Protein AF-A0AAI9SWS7-F1 (afdb_monomer_lite)

Foldseek 3Di:
DDDPVRVVVVVVVVVCCVVPVDPLVVLLVVLVVVVVVLVVVLVVLQVVVVVVPDPSDDDPVSVVVVVVSVVSNVVSVVVVVVVVVVVVVVVVCCVVVVVVVVVVVVVVVVVVVVVVVVVVVVVCCCVVPVVVVVVVVVVVVVVVVVCVVPCCNVDVDLVVVVPPPDDPPPPVVPDPPDPQVVQKDFLVVVLVVVPVVDPDDDDPDCSLVCQVVCPVAWDANPPDNRIIGGDDDDDPDDDDDPPDDPVNVVVVVVVVVVVVVVVVVVVVVVVVVVVVVVVVVVVVVVVVVVVVVVVVVPD

Organism: NCBI:txid497107

Secondary structure (DSSP, 8-state):
---HHHHHHHHHHHHHHHHH--HHHHHHHHHHHHHHHHHHHHHHHHHHHHTTT------HHHHHHHHHHHHHHHHHHHHHHHHHHHHHHHHHHHHHHHHHHHHHHHHHHHHHHHHHHHHHHHHHHIIIIIHHHHHHHHHHHHHHHHHHHSHHHH---HHHHHHTTSS-TTTTTT--S--GGGGEEEHHHHHHHHHHHSTTT--TTSHHHHHHH-TTTEEE-TT-TTEEEE-PPPP------TT--HHHHHHHHHHHHHHHHHHHHHHHHHHHHHHHHHHHHHHHHHHHHHHHHHHHTT-

Radius of gyration: 57.4 Å; chains: 1; bounding box: 111×82×153 Å

Structure (mmCIF, N/CA/C/O backbone):
data_AF-A0AAI9SWS7-F1
#
_entry.id   AF-A0AAI9SWS7-F1
#
loop_
_atom_site.group_PDB
_atom_site.id
_atom_site.type_symbol
_atom_site.label_atom_id
_atom_site.label_alt_id
_atom_site.label_comp_id
_atom_site.label_asym_id
_atom_site.label_entity_id
_atom_site.label_seq_id
_atom_site.pdbx_PDB_ins_code
_atom_site.Cartn_x
_atom_site.Cartn_y
_atom_site.Cartn_z
_atom_site.occupancy
_atom_site.B_iso_or_equiv
_atom_site.auth_seq_id
_atom_site.auth_comp_id
_atom_site.auth_asym_id
_atom_site.auth_atom_id
_atom_site.pdbx_PDB_model_num
ATOM 1 N N . MET A 1 1 ? 25.233 34.024 -9.776 1.00 58.00 1 MET A N 1
ATOM 2 C CA . MET A 1 1 ? 24.004 33.276 -9.431 1.00 58.00 1 MET A CA 1
ATOM 3 C C . MET A 1 1 ? 23.172 33.138 -10.694 1.00 58.00 1 MET A C 1
ATOM 5 O O . MET A 1 1 ? 22.983 34.143 -11.369 1.00 58.00 1 MET A O 1
ATOM 9 N N . ALA A 1 2 ? 22.766 31.920 -11.064 1.00 66.19 2 ALA A N 1
ATOM 10 C CA . ALA A 1 2 ? 21.931 31.699 -12.244 1.00 66.19 2 ALA A CA 1
ATOM 11 C C . ALA A 1 2 ? 20.524 32.265 -12.001 1.00 66.19 2 ALA A C 1
ATOM 13 O O . ALA A 1 2 ? 19.983 32.153 -10.902 1.00 66.19 2 ALA A O 1
ATOM 14 N N . THR A 1 3 ? 19.939 32.906 -13.009 1.00 87.06 3 THR A N 1
ATOM 15 C CA . THR A 1 3 ? 18.562 33.408 -12.915 1.00 87.06 3 THR A CA 1
ATOM 16 C C . THR A 1 3 ? 17.562 32.242 -12.914 1.00 87.06 3 THR A C 1
ATOM 18 O O . THR A 1 3 ? 17.836 31.205 -13.520 1.00 87.06 3 THR A O 1
ATOM 21 N N . PRO A 1 4 ? 16.358 32.395 -12.332 1.00 86.50 4 PRO A N 1
ATOM 22 C CA . PRO A 1 4 ? 15.349 31.328 -12.301 1.00 86.50 4 PRO A CA 1
ATOM 23 C C . PRO A 1 4 ? 14.970 30.771 -13.685 1.00 86.50 4 PRO A C 1
ATOM 25 O O . PRO A 1 4 ? 14.635 29.597 -13.817 1.00 86.50 4 PRO A O 1
ATOM 28 N N . LYS A 1 5 ? 15.051 31.600 -14.738 1.00 86.00 5 LYS A N 1
ATOM 29 C CA . LYS A 1 5 ? 14.846 31.163 -16.129 1.00 86.00 5 LYS A CA 1
ATOM 30 C C . LYS A 1 5 ? 15.985 30.275 -16.628 1.00 86.00 5 LYS A C 1
ATOM 32 O O . LYS A 1 5 ? 15.718 29.263 -17.260 1.00 86.00 5 LYS A O 1
ATOM 37 N N . GLN A 1 6 ? 17.233 30.636 -16.329 1.00 88.00 6 GLN A N 1
ATOM 38 C CA . GLN A 1 6 ? 18.401 29.825 -16.682 1.00 88.00 6 GLN A CA 1
ATOM 39 C C . GLN A 1 6 ? 18.386 28.490 -15.940 1.00 88.00 6 GLN A C 1
ATOM 41 O O . GLN A 1 6 ? 18.692 27.472 -16.542 1.00 88.00 6 GLN A O 1
ATOM 46 N N . GLN A 1 7 ? 17.964 28.479 -14.675 1.00 88.38 7 GLN A N 1
ATOM 47 C CA . GLN A 1 7 ? 17.887 27.247 -13.897 1.00 88.38 7 GLN A CA 1
ATOM 48 C C . GLN A 1 7 ? 16.837 26.275 -14.446 1.00 88.38 7 GLN A C 1
ATOM 50 O O . GLN A 1 7 ? 17.159 25.116 -14.660 1.00 88.38 7 GLN A O 1
ATOM 55 N N . ARG A 1 8 ? 15.641 26.755 -14.821 1.00 88.88 8 ARG A N 1
ATOM 56 C CA . ARG A 1 8 ? 14.648 25.914 -15.521 1.00 88.88 8 ARG A CA 1
ATOM 57 C C . ARG A 1 8 ? 15.174 25.349 -16.836 1.00 88.88 8 ARG A C 1
ATOM 59 O O . ARG A 1 8 ? 14.957 24.186 -17.135 1.00 88.88 8 ARG A O 1
ATOM 66 N N . LEU A 1 9 ? 15.884 26.166 -17.609 1.00 89.62 9 LEU A N 1
ATOM 67 C CA . LEU A 1 9 ? 16.438 25.747 -18.895 1.00 89.62 9 LEU A CA 1
ATOM 68 C C . LEU A 1 9 ? 17.556 24.706 -18.717 1.00 89.62 9 LEU A C 1
ATOM 70 O O . LEU A 1 9 ? 17.691 23.793 -19.527 1.00 89.62 9 LEU A O 1
ATOM 74 N N . ILE A 1 10 ? 18.321 24.799 -17.628 1.00 86.75 10 ILE A N 1
ATOM 75 C CA . ILE A 1 10 ? 19.299 23.782 -17.229 1.00 86.75 10 ILE A CA 1
ATOM 76 C C . ILE A 1 10 ? 18.582 22.500 -16.795 1.00 86.75 10 ILE A C 1
ATOM 78 O O . ILE A 1 10 ? 18.916 21.428 -17.284 1.00 86.75 10 ILE A O 1
ATOM 82 N N . ASP A 1 11 ? 17.560 22.594 -15.949 1.00 87.19 11 ASP A N 1
ATOM 83 C CA . ASP A 1 11 ? 16.820 21.422 -15.474 1.00 87.19 11 ASP A CA 1
ATOM 84 C C . ASP A 1 11 ? 16.123 20.688 -16.632 1.00 87.19 11 ASP A C 1
ATOM 86 O O . ASP A 1 11 ? 16.173 19.459 -16.715 1.00 87.19 11 ASP A O 1
ATOM 90 N N . ASP A 1 12 ? 15.544 21.431 -17.578 1.00 85.81 12 ASP A N 1
ATOM 91 C CA . ASP A 1 12 ? 14.911 20.876 -18.775 1.00 85.81 12 ASP A CA 1
ATOM 92 C C . ASP A 1 12 ? 15.936 20.248 -19.728 1.00 85.81 12 ASP A C 1
ATOM 94 O O . ASP A 1 12 ? 15.690 19.170 -20.276 1.00 85.81 12 ASP A O 1
ATOM 98 N N . THR A 1 13 ? 17.103 20.872 -19.920 1.00 85.06 13 THR A N 1
ATOM 99 C CA . THR A 1 13 ? 18.162 20.296 -20.766 1.00 85.06 13 THR A CA 1
ATOM 100 C C . THR A 1 13 ? 18.777 19.055 -20.132 1.00 85.06 13 THR A C 1
ATOM 102 O O . THR A 1 13 ? 18.944 18.059 -20.831 1.00 85.06 13 THR A O 1
ATOM 105 N N . VAL A 1 14 ? 19.025 19.050 -18.820 1.00 81.81 14 VAL A N 1
ATOM 106 C CA . VAL A 1 14 ? 19.506 17.873 -18.078 1.00 81.81 14 VAL A CA 1
ATOM 107 C C . VAL A 1 14 ? 18.477 16.748 -18.131 1.00 81.81 14 VAL A C 1
ATOM 109 O O . VAL A 1 14 ? 18.824 15.617 -18.464 1.00 81.81 14 VAL A O 1
ATOM 112 N N . ARG A 1 15 ? 17.196 17.038 -17.879 1.00 83.00 15 ARG A N 1
ATOM 113 C CA . ARG A 1 15 ? 16.124 16.036 -17.937 1.00 83.00 15 ARG A CA 1
ATOM 114 C C . ARG A 1 15 ? 15.959 15.454 -19.340 1.00 83.00 15 ARG A C 1
ATOM 116 O O . ARG A 1 15 ? 15.788 14.244 -19.477 1.00 83.00 15 ARG A O 1
ATOM 123 N N . ASN A 1 16 ? 16.029 16.288 -20.375 1.00 79.69 16 ASN A N 1
ATOM 124 C CA . ASN A 1 16 ? 15.974 15.827 -21.760 1.00 79.69 16 ASN A CA 1
ATOM 125 C C . ASN A 1 16 ? 17.214 15.023 -22.142 1.00 79.69 16 ASN A C 1
ATOM 127 O O . ASN A 1 16 ? 17.078 14.006 -22.812 1.00 79.69 16 ASN A O 1
ATOM 131 N N . HIS A 1 17 ? 18.399 15.430 -21.687 1.00 77.75 17 HIS A N 1
ATOM 132 C CA . HIS A 1 17 ? 19.619 14.666 -21.898 1.00 77.75 17 HIS A CA 1
ATOM 133 C C . HIS A 1 17 ? 19.485 13.285 -21.258 1.00 77.75 17 HIS A C 1
ATOM 135 O O . HIS A 1 17 ? 19.552 12.291 -21.956 1.00 77.75 17 HIS A O 1
ATOM 141 N N . VAL A 1 18 ? 19.128 13.190 -19.978 1.00 74.12 18 VAL A N 1
ATOM 142 C CA . VAL A 1 18 ? 18.927 11.893 -19.309 1.00 74.12 18 VAL A CA 1
ATOM 143 C C . VAL A 1 18 ? 17.877 11.021 -20.016 1.00 74.12 18 VAL A C 1
ATOM 145 O O . VAL A 1 18 ? 18.027 9.805 -20.070 1.00 74.12 18 VAL A O 1
ATOM 148 N N . LYS A 1 19 ? 16.821 11.622 -20.580 1.00 74.62 19 LYS A N 1
ATOM 149 C CA . LYS A 1 19 ? 15.726 10.886 -21.228 1.00 74.62 19 LYS A CA 1
ATOM 150 C C . LYS A 1 19 ? 16.014 10.459 -22.674 1.00 74.62 19 LYS A C 1
ATOM 152 O O . LYS A 1 19 ? 15.477 9.444 -23.107 1.00 74.62 19 LYS A O 1
ATOM 157 N N . TYR A 1 20 ? 16.803 11.230 -23.419 1.00 74.00 20 TYR A N 1
ATOM 158 C CA . TYR A 1 20 ? 17.023 11.044 -24.861 1.00 74.00 20 TYR A CA 1
ATOM 159 C C . TYR A 1 20 ? 18.499 10.867 -25.239 1.00 74.00 20 TYR A C 1
ATOM 161 O O . TYR A 1 20 ? 18.843 10.925 -26.420 1.00 74.00 20 TYR A O 1
ATOM 169 N N . TYR A 1 21 ? 19.389 10.687 -24.264 1.00 77.94 21 TYR A N 1
ATOM 170 C CA . TYR A 1 21 ? 20.804 10.458 -24.522 1.00 77.94 21 TYR A CA 1
ATOM 171 C C . TYR A 1 21 ? 21.027 9.054 -25.076 1.00 77.94 21 TYR A C 1
ATOM 173 O O . TYR A 1 21 ? 21.145 8.077 -24.341 1.00 77.94 21 TYR A O 1
ATOM 181 N N . ASP A 1 22 ? 21.095 8.985 -26.401 1.00 83.25 22 ASP A N 1
ATOM 182 C CA . ASP A 1 22 ? 21.468 7.792 -27.144 1.00 83.25 22 ASP A CA 1
ATOM 183 C C . ASP A 1 22 ? 22.861 7.984 -27.756 1.00 83.25 22 ASP A C 1
ATOM 185 O O . ASP A 1 22 ? 23.054 8.672 -28.765 1.00 83.25 22 ASP A O 1
ATOM 189 N N . VAL A 1 23 ? 23.855 7.381 -27.104 1.00 85.56 23 VAL A N 1
ATOM 190 C CA . VAL A 1 23 ? 25.262 7.440 -27.521 1.00 85.56 23 VAL A CA 1
ATOM 191 C C . VAL A 1 23 ? 25.475 6.732 -28.853 1.00 85.56 23 VAL A C 1
ATOM 193 O O . VAL A 1 23 ? 26.252 7.209 -29.682 1.00 85.56 23 VAL A O 1
ATOM 196 N N . VAL A 1 24 ? 24.782 5.613 -29.074 1.00 85.06 24 VAL A N 1
ATOM 197 C CA . VAL A 1 24 ? 24.950 4.787 -30.272 1.00 85.06 24 VAL A CA 1
ATOM 198 C C . VAL A 1 24 ? 24.432 5.556 -31.481 1.00 85.06 24 VAL A C 1
ATOM 200 O O . VAL A 1 24 ? 25.165 5.728 -32.458 1.00 85.06 24 VAL A O 1
ATOM 203 N N . PHE A 1 25 ? 23.231 6.128 -31.378 1.00 84.31 25 PHE A N 1
ATOM 204 C CA . PHE A 1 25 ? 22.654 6.973 -32.423 1.00 84.31 25 PHE A CA 1
ATOM 205 C C . PHE A 1 25 ? 23.479 8.243 -32.682 1.00 84.31 25 PHE A C 1
ATOM 207 O O . PHE A 1 25 ? 23.717 8.606 -33.836 1.00 84.31 25 PHE A O 1
ATOM 214 N N . SER A 1 26 ? 23.975 8.895 -31.625 1.00 85.69 26 SER A N 1
ATOM 215 C CA . SER A 1 26 ? 24.857 10.065 -31.747 1.00 85.69 26 SER A CA 1
ATOM 216 C C . SER A 1 26 ? 26.161 9.730 -32.486 1.00 85.69 26 SER A C 1
ATOM 218 O O . SER A 1 26 ? 26.581 10.467 -33.381 1.00 85.69 26 SER A O 1
ATOM 220 N N . SER A 1 27 ? 26.774 8.579 -32.181 1.00 86.06 27 SER A N 1
ATOM 221 C CA . SER A 1 27 ? 27.989 8.111 -32.864 1.00 86.06 27 SER A CA 1
ATOM 222 C C . SER A 1 27 ? 27.756 7.835 -34.354 1.00 86.06 27 SER A C 1
ATOM 224 O O . SER A 1 27 ? 28.567 8.237 -35.188 1.00 86.06 27 SER A O 1
ATOM 226 N N . TYR A 1 28 ? 26.612 7.237 -34.698 1.00 87.62 28 T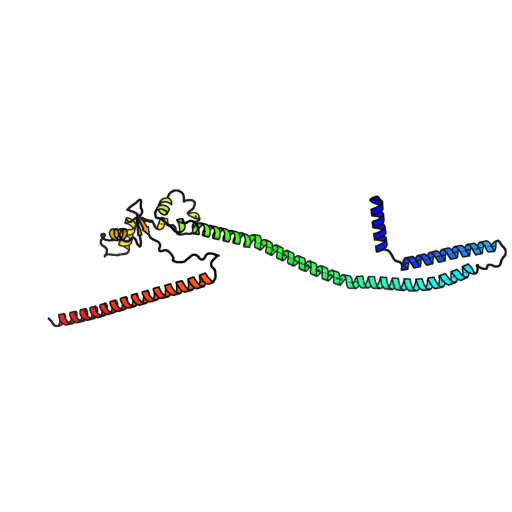YR A N 1
ATOM 227 C CA . TYR A 1 28 ? 26.223 6.968 -36.080 1.00 87.62 28 TYR A CA 1
ATOM 228 C C . TYR A 1 28 ? 26.012 8.268 -36.873 1.00 87.62 28 TYR A C 1
ATOM 230 O O . TYR A 1 28 ? 26.510 8.420 -37.991 1.00 87.62 28 TYR A O 1
ATOM 238 N N . LEU A 1 29 ? 25.330 9.252 -36.275 1.00 87.19 29 LEU A N 1
ATOM 239 C CA . LEU A 1 29 ? 25.149 10.575 -36.877 1.00 87.19 29 LEU A CA 1
ATOM 240 C C . LEU A 1 29 ? 26.480 11.293 -37.110 1.00 87.19 29 LEU A C 1
ATOM 242 O O . LEU A 1 29 ? 26.658 11.922 -38.155 1.00 87.19 29 LEU A O 1
ATOM 246 N N . LYS A 1 30 ? 27.420 11.172 -36.169 1.00 89.81 30 LYS A N 1
ATOM 247 C CA . LYS A 1 30 ? 28.760 11.743 -36.302 1.00 89.81 30 LYS A CA 1
ATOM 248 C C . LYS A 1 30 ? 29.507 11.150 -37.500 1.00 89.81 30 LYS A C 1
ATOM 250 O O . LYS A 1 30 ? 30.018 11.910 -38.317 1.00 89.81 30 LYS A O 1
ATOM 255 N N . ILE A 1 31 ? 29.486 9.827 -37.670 1.00 89.94 31 ILE A N 1
ATOM 256 C CA . ILE A 1 31 ? 30.097 9.160 -38.835 1.00 89.94 31 ILE A CA 1
ATOM 257 C C . ILE A 1 31 ? 29.441 9.636 -40.136 1.00 89.94 31 ILE A C 1
ATOM 259 O O . ILE A 1 31 ? 30.129 9.953 -41.105 1.00 89.94 31 ILE A O 1
ATOM 263 N N . ARG A 1 32 ? 28.110 9.777 -40.163 1.00 88.06 32 ARG A N 1
ATOM 264 C CA . ARG A 1 32 ? 27.393 10.305 -41.334 1.00 88.06 32 ARG A CA 1
ATOM 265 C C . ARG A 1 32 ? 27.816 11.736 -41.684 1.00 88.06 32 ARG A C 1
ATOM 267 O O . ARG A 1 32 ? 27.951 12.064 -42.864 1.00 88.06 32 ARG A O 1
ATOM 274 N N . GLN A 1 33 ? 28.030 12.582 -40.679 1.00 92.25 33 GLN A N 1
ATOM 275 C CA . GLN A 1 33 ? 28.540 13.938 -40.868 1.00 92.25 33 GLN A CA 1
ATOM 276 C C . GLN A 1 33 ? 29.980 13.926 -41.397 1.00 92.25 33 GLN A C 1
ATOM 278 O O . GLN A 1 33 ? 30.297 14.681 -42.313 1.00 92.25 33 GLN A O 1
ATOM 283 N N . GLU A 1 34 ? 30.838 13.055 -40.868 1.00 90.00 34 GLU A N 1
ATOM 284 C CA . GLU A 1 34 ? 32.226 12.905 -41.315 1.00 90.00 34 GLU A CA 1
ATOM 285 C C . GLU A 1 34 ? 32.321 12.405 -42.765 1.00 90.00 34 GLU A C 1
ATOM 287 O O . GLU A 1 34 ? 33.118 12.940 -43.536 1.00 90.00 34 GLU A O 1
ATOM 292 N N . ILE A 1 35 ? 31.457 11.468 -43.174 1.00 89.38 35 ILE A N 1
ATOM 293 C CA . ILE A 1 35 ? 31.333 11.014 -44.571 1.00 89.38 35 ILE A CA 1
ATOM 294 C C . ILE A 1 35 ? 30.909 12.167 -45.484 1.00 89.38 35 ILE A C 1
ATOM 296 O O . ILE A 1 35 ? 31.480 12.349 -46.559 1.00 89.38 35 ILE A O 1
ATOM 300 N N . LEU A 1 36 ? 29.922 12.967 -45.066 1.00 91.06 36 LEU A N 1
ATOM 301 C CA . LEU A 1 36 ? 29.468 14.118 -45.846 1.00 91.06 36 LEU A CA 1
ATOM 302 C C . LEU A 1 36 ? 30.587 15.149 -46.011 1.00 91.06 36 LEU A C 1
ATOM 304 O O . LEU A 1 36 ? 30.815 15.625 -47.122 1.00 91.06 36 LEU A O 1
ATOM 308 N N . LEU A 1 37 ? 31.314 15.454 -44.934 1.00 90.62 37 LEU A N 1
ATOM 309 C CA . LEU A 1 37 ? 32.463 16.356 -44.984 1.00 90.62 37 LEU A CA 1
ATOM 310 C C . LEU A 1 37 ? 33.544 15.820 -45.926 1.00 90.62 37 LEU A C 1
ATOM 312 O O . LEU A 1 37 ? 34.002 16.563 -46.792 1.00 90.62 37 LEU A O 1
ATOM 316 N N . LEU A 1 38 ? 33.896 14.535 -45.827 1.00 88.94 38 LEU A N 1
ATOM 317 C CA . LEU A 1 38 ? 34.887 13.922 -46.711 1.00 88.94 38 LEU A CA 1
ATOM 318 C C . LEU A 1 38 ? 34.461 13.997 -48.183 1.00 88.94 38 LEU A C 1
ATOM 320 O O . LEU A 1 38 ? 35.265 14.377 -49.028 1.00 88.94 38 LEU A O 1
ATOM 324 N N . ASN A 1 39 ? 33.192 13.716 -48.486 1.00 88.00 39 ASN A N 1
ATOM 325 C CA . ASN A 1 39 ? 32.656 13.827 -49.842 1.00 88.00 39 ASN A CA 1
ATOM 326 C C . ASN A 1 39 ? 32.755 15.268 -50.372 1.00 88.00 39 ASN A C 1
ATOM 328 O O . ASN A 1 39 ? 33.210 15.497 -51.489 1.00 88.00 39 ASN A O 1
ATOM 332 N N . THR A 1 40 ? 32.413 16.269 -49.552 1.00 89.69 40 THR A N 1
ATOM 333 C CA . THR A 1 40 ? 32.574 17.674 -49.962 1.00 89.69 40 THR A CA 1
ATOM 334 C C . THR A 1 40 ? 34.030 18.069 -50.194 1.00 89.69 40 THR A C 1
ATOM 336 O O . THR A 1 40 ? 34.287 18.912 -51.050 1.00 89.69 40 THR A O 1
ATOM 339 N N . THR A 1 41 ? 34.975 17.472 -49.466 1.00 86.62 41 THR A N 1
ATOM 340 C CA . THR A 1 41 ? 36.410 17.688 -49.672 1.00 86.62 41 THR A CA 1
ATOM 341 C C . THR A 1 41 ? 36.876 17.044 -50.974 1.00 86.62 41 THR A C 1
ATOM 343 O O . THR A 1 41 ? 37.465 17.740 -51.792 1.00 86.62 41 THR A O 1
ATOM 346 N N . ILE A 1 42 ? 36.510 15.784 -51.232 1.00 85.31 42 ILE A N 1
ATOM 347 C CA . ILE A 1 42 ? 36.813 15.087 -52.495 1.00 85.31 42 ILE A CA 1
ATOM 348 C C . ILE A 1 42 ? 36.273 15.883 -53.690 1.00 85.31 42 ILE A C 1
ATOM 350 O O . ILE A 1 42 ? 36.989 16.121 -54.655 1.00 85.31 42 ILE A O 1
ATOM 354 N N . LEU A 1 43 ? 35.032 16.372 -53.616 1.00 85.44 43 LEU A N 1
ATOM 355 C CA . LEU A 1 43 ? 34.441 17.187 -54.682 1.00 85.44 43 LEU A CA 1
ATOM 356 C C . LEU A 1 43 ? 35.163 18.524 -54.907 1.00 85.44 43 LEU A C 1
ATOM 358 O O . LEU A 1 43 ? 35.109 19.055 -56.012 1.00 85.44 43 LEU A O 1
ATOM 362 N N . LYS A 1 44 ? 35.797 19.098 -53.880 1.00 84.69 44 LYS A N 1
ATOM 363 C CA . LYS A 1 44 ? 36.617 20.310 -54.026 1.00 84.69 44 LYS A CA 1
ATOM 364 C C . LYS A 1 44 ? 37.974 19.991 -54.641 1.00 84.69 44 LYS A C 1
ATOM 366 O O . LYS A 1 44 ? 38.391 20.714 -55.535 1.00 84.69 44 LYS A O 1
ATOM 371 N N . GLU A 1 45 ? 38.615 18.913 -54.195 1.00 81.06 45 GLU A N 1
ATOM 372 C CA . GLU A 1 45 ? 39.897 18.438 -54.729 1.00 81.06 45 GLU A CA 1
ATOM 373 C C . GLU A 1 45 ? 39.781 18.106 -56.222 1.00 81.06 45 GLU A C 1
ATOM 375 O O . GLU A 1 45 ? 40.600 18.556 -57.017 1.00 81.06 45 GLU A O 1
ATOM 380 N N . LEU A 1 46 ? 38.712 17.410 -56.623 1.00 79.56 46 LEU A N 1
ATOM 381 C CA . LEU A 1 46 ? 38.453 17.078 -58.026 1.00 79.56 46 LEU A CA 1
ATOM 382 C C . LEU A 1 46 ? 38.240 18.328 -58.894 1.00 79.56 46 LEU A C 1
ATOM 384 O O . LEU A 1 46 ? 38.790 18.407 -59.985 1.00 79.56 46 LEU A O 1
ATOM 388 N N . LYS A 1 47 ? 37.506 19.331 -58.394 1.00 79.62 47 LYS A N 1
ATOM 389 C CA . LYS A 1 47 ? 37.284 20.599 -59.113 1.00 79.62 47 LYS A CA 1
ATOM 390 C C . LYS A 1 47 ? 38.549 21.447 -59.247 1.00 79.62 47 LYS A C 1
ATOM 392 O O . LYS A 1 47 ? 38.723 22.102 -60.261 1.00 79.62 47 LYS A O 1
ATOM 397 N N . GLN A 1 48 ? 39.412 21.449 -58.232 1.00 72.38 48 GLN A N 1
ATOM 398 C CA . GLN A 1 48 ? 40.691 22.167 -58.273 1.00 72.38 48 GLN A CA 1
ATOM 399 C C . GLN A 1 48 ? 41.684 21.500 -59.233 1.00 72.38 48 GLN A C 1
ATOM 401 O O . GLN A 1 48 ? 42.441 22.189 -59.903 1.00 72.38 48 GLN A O 1
ATOM 406 N N . GLN A 1 49 ? 41.653 20.169 -59.345 1.00 65.25 49 GLN A N 1
ATOM 407 C CA . GLN A 1 49 ? 42.504 19.428 -60.281 1.00 65.25 49 GLN A CA 1
ATOM 408 C C . GLN A 1 49 ? 42.045 19.541 -61.744 1.00 65.25 49 GLN A C 1
ATOM 410 O O . GLN A 1 49 ? 42.889 19.512 -62.635 1.00 65.25 49 GLN A O 1
ATOM 415 N N . GLU A 1 50 ? 40.743 19.717 -62.004 1.00 60.88 50 GLU A N 1
ATOM 416 C CA . GLU A 1 50 ? 40.210 20.003 -63.350 1.00 60.88 50 GLU A CA 1
ATOM 417 C C . GLU A 1 50 ? 40.701 21.350 -63.921 1.00 60.88 50 GLU A C 1
ATOM 419 O O . GLU A 1 50 ? 40.738 21.513 -65.138 1.00 60.88 50 GLU A O 1
ATOM 424 N N . GLU A 1 51 ? 41.109 22.302 -63.072 1.00 60.25 51 GLU A N 1
ATOM 425 C CA . GLU A 1 51 ? 41.655 23.604 -63.490 1.00 60.25 51 GLU A CA 1
ATOM 426 C C . GLU A 1 51 ? 43.170 23.567 -63.794 1.00 60.25 51 GLU A C 1
ATOM 428 O O . GLU A 1 51 ? 43.671 24.471 -64.463 1.00 60.25 51 GLU A O 1
ATOM 433 N N . GLU A 1 52 ? 43.902 22.533 -63.351 1.00 61.84 52 GLU A N 1
ATOM 434 C CA . GLU A 1 52 ? 45.374 22.448 -63.453 1.00 61.84 52 GLU A CA 1
ATOM 435 C C . GLU A 1 52 ? 45.902 21.377 -64.442 1.00 61.84 52 GLU A C 1
ATOM 437 O O . GLU A 1 52 ? 47.103 21.116 -64.465 1.00 61.84 52 GLU A O 1
ATOM 442 N N . ASP A 1 53 ? 45.055 20.769 -65.287 1.00 54.31 53 ASP A N 1
ATOM 443 C CA . ASP A 1 53 ? 45.444 19.785 -66.331 1.00 54.31 53 ASP A CA 1
ATOM 444 C C . ASP A 1 53 ? 46.244 18.556 -65.809 1.00 54.31 53 ASP A C 1
ATOM 446 O O . ASP A 1 53 ? 46.984 17.894 -66.545 1.00 54.31 53 ASP A O 1
ATOM 450 N N . PHE A 1 54 ? 46.079 18.195 -64.532 1.00 56.00 54 PHE A N 1
ATOM 451 C CA . PHE A 1 54 ? 46.662 16.983 -63.940 1.00 56.00 54 PHE A CA 1
ATOM 452 C C . PHE A 1 54 ? 45.665 15.808 -63.943 1.00 56.00 54 PHE A C 1
ATOM 454 O O . PHE A 1 54 ? 44.451 16.015 -63.891 1.00 56.00 54 PHE A O 1
ATOM 461 N N . PRO A 1 55 ? 46.137 14.542 -63.986 1.00 58.06 55 PRO A N 1
ATOM 462 C CA . PRO A 1 55 ? 45.250 13.387 -63.891 1.00 58.06 55 PRO A CA 1
ATOM 463 C C . PRO A 1 55 ? 44.478 13.418 -62.566 1.00 58.06 55 PRO A C 1
ATOM 465 O O . PRO A 1 55 ? 45.067 13.604 -61.504 1.00 58.06 55 PRO A O 1
ATOM 468 N N . SER A 1 56 ? 43.163 13.209 -62.655 1.00 58.88 56 SER A N 1
ATOM 469 C CA . SER A 1 56 ? 42.214 13.201 -61.536 1.00 58.88 56 SER A CA 1
ATOM 470 C C . SER A 1 56 ? 42.574 12.112 -60.517 1.00 58.88 56 SER A C 1
ATOM 472 O O . SER A 1 56 ? 42.196 10.946 -60.657 1.00 58.88 56 SER A O 1
ATOM 474 N N . VAL A 1 57 ? 43.369 12.474 -59.510 1.00 65.88 57 VAL A N 1
ATOM 475 C CA . VAL A 1 57 ? 43.855 11.565 -58.470 1.00 65.88 57 VAL A CA 1
ATOM 476 C C . VAL A 1 57 ? 43.616 12.227 -57.122 1.00 65.88 57 VAL A C 1
ATOM 478 O O . VAL A 1 57 ? 44.269 13.202 -56.756 1.00 65.88 57 VAL A O 1
ATOM 481 N N . VAL A 1 58 ? 42.669 11.666 -56.370 1.00 69.94 58 VAL A N 1
ATOM 482 C CA . VAL A 1 58 ? 42.380 12.054 -54.984 1.00 69.94 58 VAL A CA 1
ATOM 483 C C . VAL A 1 58 ? 43.646 11.899 -54.136 1.00 69.94 58 VAL A C 1
ATOM 485 O O . VAL A 1 58 ? 44.363 10.903 -54.265 1.00 69.94 58 VAL A O 1
ATOM 488 N N . PHE A 1 59 ? 43.918 12.863 -53.253 1.00 76.38 59 PHE A N 1
ATOM 489 C CA . PHE A 1 59 ? 45.101 12.824 -52.392 1.00 76.38 59 PHE A CA 1
ATOM 490 C C . PHE A 1 59 ? 45.144 11.540 -51.545 1.00 76.38 59 PHE A C 1
ATOM 492 O O . PHE A 1 59 ? 44.124 11.045 -51.057 1.00 76.38 59 PHE A O 1
ATOM 499 N N . GLN A 1 60 ? 46.350 11.003 -51.327 1.00 77.19 60 GLN A N 1
ATOM 500 C CA . GLN A 1 60 ? 46.558 9.746 -50.595 1.00 77.19 60 GLN A CA 1
ATOM 501 C C . GLN A 1 60 ? 46.012 9.799 -49.154 1.00 77.19 60 GLN A C 1
ATOM 503 O O . GLN A 1 60 ? 45.505 8.798 -48.646 1.00 77.19 60 GLN A O 1
ATOM 508 N N . GLU A 1 61 ? 46.050 10.969 -48.512 1.00 80.69 61 GLU A N 1
ATOM 509 C CA . GLU A 1 61 ? 45.471 11.200 -47.180 1.00 80.69 61 GLU A CA 1
ATOM 510 C C . GLU A 1 61 ? 43.940 11.068 -47.182 1.00 80.69 61 GLU A C 1
ATOM 512 O O . GLU A 1 61 ? 43.359 10.435 -46.296 1.00 80.69 61 GLU A O 1
ATOM 517 N N . THR A 1 62 ? 43.280 11.600 -48.213 1.00 81.75 62 THR A N 1
ATOM 518 C CA . THR A 1 62 ? 41.827 11.522 -48.411 1.00 81.75 62 THR A CA 1
ATOM 519 C C . THR A 1 62 ? 41.392 10.081 -48.700 1.00 81.75 62 THR A C 1
ATOM 521 O O . THR A 1 62 ? 40.390 9.613 -48.152 1.00 81.75 62 THR A O 1
ATOM 524 N N . ALA A 1 63 ? 42.189 9.329 -49.467 1.00 80.88 63 ALA A N 1
ATOM 525 C CA . ALA A 1 63 ? 41.975 7.901 -49.715 1.00 80.88 63 ALA A CA 1
ATOM 526 C C . ALA A 1 63 ? 42.157 7.036 -48.449 1.00 80.88 63 ALA A C 1
ATOM 528 O O . ALA A 1 63 ? 41.350 6.142 -48.186 1.00 80.88 63 ALA A O 1
ATOM 529 N N . PHE A 1 64 ? 43.171 7.321 -47.625 1.00 86.00 64 PHE A N 1
ATOM 530 C CA . PHE A 1 64 ? 43.366 6.640 -46.340 1.00 86.00 64 PHE A CA 1
ATOM 531 C C . PHE A 1 64 ? 42.201 6.910 -45.378 1.00 86.00 64 PHE A C 1
ATOM 533 O O . PHE A 1 64 ? 41.651 5.984 -44.779 1.00 86.00 64 PHE A O 1
ATOM 540 N N . LYS A 1 65 ? 41.762 8.170 -45.289 1.00 87.00 65 LYS A N 1
ATOM 541 C CA . LYS A 1 65 ? 40.618 8.574 -44.464 1.00 87.00 65 LYS A CA 1
ATOM 542 C C . LYS A 1 65 ? 39.307 7.935 -44.925 1.00 87.00 65 LYS A C 1
ATOM 544 O O . LYS A 1 65 ? 38.478 7.579 -44.091 1.00 87.00 65 LYS A O 1
ATOM 549 N N . LEU A 1 66 ? 39.134 7.738 -46.233 1.00 87.25 66 LEU A N 1
ATOM 550 C CA . LEU A 1 66 ? 38.005 6.995 -46.792 1.00 87.25 66 LEU A CA 1
ATOM 551 C C . LEU A 1 66 ? 38.013 5.531 -46.336 1.00 87.25 66 LEU A C 1
ATOM 553 O O . LEU A 1 66 ? 36.973 5.009 -45.937 1.00 87.25 66 LEU A O 1
ATOM 557 N N . HIS A 1 67 ? 39.178 4.880 -46.343 1.00 86.69 67 HIS A N 1
ATOM 558 C CA . HIS A 1 67 ? 39.303 3.499 -45.879 1.00 86.69 67 HIS A CA 1
ATOM 559 C C . HIS A 1 67 ? 39.033 3.365 -44.373 1.00 86.69 67 HIS A C 1
ATOM 561 O O . HIS A 1 67 ? 38.329 2.450 -43.949 1.00 86.69 67 HIS A O 1
ATOM 567 N N . GLN A 1 68 ? 39.522 4.314 -43.572 1.00 90.06 68 GLN A N 1
ATOM 568 C CA . GLN A 1 68 ? 39.232 4.375 -42.140 1.00 90.06 68 GLN A CA 1
ATOM 569 C C . GLN A 1 68 ? 37.728 4.544 -41.869 1.00 90.06 68 GLN A C 1
ATOM 571 O O . GLN A 1 68 ? 37.151 3.767 -41.110 1.00 90.06 68 GLN A O 1
ATOM 576 N N . LEU A 1 69 ? 37.072 5.500 -42.539 1.00 90.19 69 LEU A N 1
ATOM 577 C CA . LEU A 1 69 ? 35.631 5.722 -42.387 1.00 90.19 69 LEU A CA 1
ATOM 578 C C . LEU A 1 69 ? 34.795 4.523 -42.840 1.00 90.19 69 LEU A C 1
ATOM 580 O O . LEU A 1 69 ? 33.720 4.299 -42.292 1.00 90.19 69 LEU A O 1
ATOM 584 N N . LEU A 1 70 ? 35.269 3.739 -43.809 1.00 90.19 70 LEU A N 1
ATOM 585 C CA . LEU A 1 70 ? 34.587 2.524 -44.249 1.00 90.19 70 LEU A CA 1
ATOM 586 C C . LEU A 1 70 ? 34.577 1.449 -43.153 1.00 90.19 70 LEU A C 1
ATOM 588 O O . LEU A 1 70 ? 33.537 0.837 -42.909 1.00 90.19 70 LEU A O 1
ATOM 592 N N . LEU A 1 71 ? 35.701 1.255 -42.459 1.00 90.69 71 LEU A N 1
ATOM 593 C CA . LEU A 1 71 ? 35.785 0.338 -41.317 1.00 90.69 71 LEU A CA 1
ATOM 594 C C . LEU A 1 71 ? 34.923 0.822 -40.143 1.00 90.69 71 LEU A C 1
ATOM 596 O O . LEU A 1 71 ? 34.175 0.039 -39.550 1.00 90.69 71 LEU A O 1
ATOM 600 N N . ASP A 1 72 ? 34.985 2.119 -39.835 1.00 88.75 72 ASP A N 1
ATOM 601 C CA . ASP A 1 72 ? 34.192 2.719 -38.760 1.00 88.75 72 ASP A CA 1
ATOM 602 C C . ASP A 1 72 ? 32.684 2.664 -39.061 1.00 88.75 72 ASP A C 1
ATOM 604 O O . ASP A 1 72 ? 31.882 2.406 -38.158 1.00 88.75 72 ASP A O 1
ATOM 608 N N . LEU A 1 73 ? 32.288 2.815 -40.331 1.00 89.19 73 LEU A N 1
ATOM 609 C CA . LEU A 1 73 ? 30.905 2.665 -40.780 1.00 89.19 73 LEU A CA 1
ATOM 610 C C . LEU A 1 73 ? 30.402 1.233 -40.588 1.00 89.19 73 LEU A C 1
ATOM 612 O O . LEU A 1 73 ? 29.339 1.052 -40.002 1.00 89.19 73 LEU A O 1
ATOM 616 N N . GLN A 1 74 ? 31.164 0.223 -41.018 1.00 90.44 74 GLN A N 1
ATOM 617 C CA . GLN A 1 74 ? 30.786 -1.187 -40.842 1.00 90.44 74 GLN A CA 1
ATOM 618 C C . GLN A 1 74 ? 30.617 -1.549 -39.362 1.00 90.44 74 GLN A C 1
ATOM 620 O O . GLN A 1 74 ? 29.663 -2.228 -38.974 1.00 90.44 74 GLN A O 1
ATOM 625 N N . LYS A 1 75 ? 31.518 -1.051 -38.508 1.00 90.62 75 LYS A N 1
ATOM 626 C CA . LYS A 1 75 ? 31.421 -1.221 -37.055 1.00 90.62 75 LYS A CA 1
ATOM 627 C C . LYS A 1 75 ? 30.172 -0.542 -36.489 1.00 90.62 75 LYS A C 1
ATOM 629 O O . LYS A 1 75 ? 29.463 -1.136 -35.678 1.00 90.62 75 LYS A O 1
ATOM 634 N N . SER A 1 76 ? 29.910 0.699 -36.894 1.00 88.81 76 SER A N 1
ATOM 635 C CA . SER A 1 76 ? 28.752 1.466 -36.430 1.00 88.81 76 SER A CA 1
ATOM 636 C C . SER A 1 76 ? 27.432 0.864 -36.904 1.00 88.81 76 SER A C 1
ATOM 638 O O . SER A 1 76 ? 26.485 0.820 -36.128 1.00 88.81 76 SER A O 1
ATOM 640 N N . GLU A 1 77 ? 27.375 0.333 -38.125 1.00 88.25 77 GLU A N 1
ATOM 641 C CA . GLU A 1 77 ? 26.202 -0.350 -38.671 1.00 88.25 77 GLU A CA 1
ATOM 642 C C . GLU A 1 77 ? 25.838 -1.588 -37.844 1.00 88.25 77 GLU A C 1
ATOM 644 O O . GLU A 1 77 ? 24.680 -1.754 -37.458 1.00 88.25 77 GLU A O 1
ATOM 649 N N . LEU A 1 78 ? 26.827 -2.419 -37.503 1.00 90.06 78 LEU A N 1
ATOM 650 C CA . LEU A 1 78 ? 26.612 -3.606 -36.676 1.00 90.06 78 LEU A CA 1
ATOM 651 C C . LEU A 1 78 ? 26.121 -3.226 -35.273 1.00 90.06 78 LEU A C 1
ATOM 653 O O . LEU A 1 78 ? 25.138 -3.788 -34.789 1.00 90.06 78 LEU A O 1
ATOM 657 N N . LEU A 1 79 ? 26.766 -2.240 -34.641 1.00 89.94 79 LEU A N 1
ATOM 658 C CA . LEU A 1 79 ? 26.369 -1.742 -33.322 1.00 89.94 79 LEU A CA 1
ATOM 659 C C . LEU A 1 79 ? 24.967 -1.126 -33.336 1.00 89.94 79 LEU A C 1
ATOM 661 O O . LEU A 1 79 ? 24.175 -1.378 -32.433 1.00 89.94 79 LEU A O 1
ATOM 665 N N . TYR A 1 80 ? 24.643 -0.343 -34.363 1.00 89.00 80 TYR A N 1
ATOM 666 C CA . TYR A 1 80 ? 23.341 0.299 -34.485 1.00 89.00 80 TYR A CA 1
ATOM 667 C C . TYR A 1 80 ? 22.230 -0.720 -34.746 1.00 89.00 80 TYR A C 1
ATOM 669 O O . TYR A 1 80 ? 21.151 -0.615 -34.166 1.00 89.00 80 TYR A O 1
ATOM 677 N N . LYS A 1 81 ? 22.500 -1.752 -35.551 1.00 91.81 81 LYS A N 1
ATOM 678 C CA . LYS A 1 81 ? 21.567 -2.862 -35.762 1.00 91.81 81 LYS A CA 1
ATOM 679 C C . LYS A 1 81 ? 21.297 -3.627 -34.464 1.00 91.81 81 LYS A C 1
ATOM 681 O O . LYS A 1 81 ? 20.134 -3.844 -34.135 1.00 91.81 81 LYS A O 1
ATOM 686 N N . ALA A 1 82 ? 22.343 -3.963 -33.707 1.00 90.75 82 ALA A N 1
ATOM 687 C CA . ALA A 1 82 ? 22.203 -4.610 -32.403 1.00 90.75 82 ALA A CA 1
ATOM 688 C C . ALA A 1 82 ? 21.404 -3.741 -31.414 1.00 90.75 82 ALA A C 1
ATOM 690 O O . ALA A 1 82 ? 20.523 -4.243 -30.723 1.00 90.75 82 ALA A O 1
ATOM 691 N N . HIS A 1 83 ? 21.649 -2.427 -31.403 1.00 90.31 83 HIS A N 1
ATOM 692 C CA . HIS A 1 83 ? 20.903 -1.469 -30.581 1.00 90.31 83 HIS A CA 1
ATOM 693 C C . HIS A 1 83 ? 19.419 -1.391 -30.963 1.00 90.31 83 HIS A C 1
ATOM 695 O O . HIS A 1 83 ? 18.552 -1.383 -30.094 1.00 90.31 83 HIS A O 1
ATOM 701 N N . ILE A 1 84 ? 19.088 -1.389 -32.260 1.00 89.38 84 ILE A N 1
ATOM 702 C CA . ILE A 1 84 ? 17.690 -1.451 -32.716 1.00 89.38 84 ILE A CA 1
ATOM 703 C C . ILE A 1 84 ? 17.032 -2.759 -32.268 1.00 89.38 84 ILE A C 1
ATOM 705 O O . ILE A 1 84 ? 15.902 -2.732 -31.784 1.00 89.38 84 ILE A O 1
ATOM 709 N N . GLU A 1 85 ? 17.712 -3.895 -32.419 1.00 92.25 85 GLU A N 1
ATOM 710 C CA . GLU A 1 85 ? 17.201 -5.197 -31.974 1.00 92.25 85 GLU A CA 1
ATOM 711 C C . GLU A 1 85 ? 16.967 -5.217 -30.456 1.00 92.25 85 GLU A C 1
ATOM 713 O O . GLU A 1 85 ? 15.919 -5.677 -30.001 1.00 92.25 85 GLU A O 1
ATOM 718 N N . GLU A 1 86 ? 17.876 -4.639 -29.668 1.00 88.31 86 GLU A N 1
ATOM 719 C CA . GLU A 1 86 ? 17.705 -4.460 -28.226 1.00 88.31 86 GLU A CA 1
ATOM 720 C C . GLU A 1 86 ? 16.491 -3.580 -27.902 1.00 88.31 86 GLU A C 1
ATOM 722 O O . GLU A 1 86 ? 15.648 -3.977 -27.099 1.00 88.31 86 GLU A O 1
ATOM 727 N N . LEU A 1 87 ? 16.331 -2.430 -28.565 1.00 86.25 87 LEU A N 1
ATOM 728 C CA . LEU A 1 87 ? 15.165 -1.560 -28.383 1.00 86.25 87 LEU A CA 1
ATOM 729 C C . LEU A 1 87 ? 13.857 -2.278 -28.736 1.00 86.25 87 LEU A C 1
ATOM 731 O O . LEU A 1 87 ? 12.865 -2.148 -28.015 1.00 86.25 87 LEU A O 1
ATOM 735 N N . VAL A 1 88 ? 13.841 -3.064 -29.814 1.00 88.88 88 VAL A N 1
ATOM 736 C CA . VAL A 1 88 ? 12.682 -3.877 -30.206 1.00 88.88 88 VAL A CA 1
ATOM 737 C C . VAL A 1 88 ? 12.376 -4.929 -29.140 1.00 88.88 88 VAL A C 1
ATOM 739 O O . VAL A 1 88 ? 11.216 -5.064 -28.743 1.00 88.88 88 VAL A O 1
ATOM 742 N N . ASN A 1 89 ? 13.394 -5.615 -28.623 1.00 85.69 89 ASN A N 1
ATOM 743 C CA . ASN A 1 89 ? 13.242 -6.597 -27.552 1.00 85.69 89 ASN A CA 1
ATOM 744 C C . ASN A 1 89 ? 12.731 -5.946 -26.263 1.00 85.69 89 ASN A C 1
ATOM 746 O O . ASN A 1 89 ? 11.785 -6.444 -25.659 1.00 85.69 89 ASN A O 1
ATOM 750 N N . VAL A 1 90 ? 13.271 -4.792 -25.869 1.00 83.56 90 VAL A N 1
ATOM 751 C CA . VAL A 1 90 ? 12.805 -4.027 -24.703 1.00 83.56 90 VAL A CA 1
ATOM 752 C C . VAL A 1 90 ? 11.351 -3.588 -24.881 1.00 83.56 90 VAL A C 1
ATOM 754 O O . VAL A 1 90 ? 10.567 -3.666 -23.935 1.00 83.56 90 VAL A O 1
ATOM 757 N N . LEU A 1 91 ? 10.946 -3.168 -26.083 1.00 82.19 91 LEU A N 1
ATOM 758 C CA . LEU A 1 91 ? 9.554 -2.820 -26.380 1.00 82.19 91 LEU A CA 1
ATOM 759 C C . LEU A 1 91 ? 8.624 -4.038 -26.318 1.00 82.19 91 LEU A C 1
ATOM 761 O O . LEU A 1 91 ? 7.505 -3.922 -25.814 1.00 82.19 91 LEU A O 1
ATOM 765 N N . GLN A 1 92 ? 9.064 -5.201 -26.799 1.00 81.88 92 GLN A N 1
ATOM 766 C CA . GLN A 1 92 ? 8.311 -6.453 -26.683 1.00 81.88 92 GLN A CA 1
ATOM 767 C C . GLN A 1 92 ? 8.189 -6.899 -25.224 1.00 81.88 92 GLN A C 1
ATOM 769 O O . GLN A 1 92 ? 7.081 -7.174 -24.768 1.00 81.88 92 GLN A O 1
ATOM 774 N N . ILE A 1 93 ? 9.287 -6.872 -24.467 1.00 74.75 93 ILE A N 1
ATOM 775 C CA . ILE A 1 93 ? 9.302 -7.141 -23.026 1.00 74.75 93 ILE A CA 1
ATOM 776 C C . ILE A 1 93 ? 8.359 -6.175 -22.314 1.00 74.75 93 ILE A C 1
ATOM 778 O O . ILE A 1 93 ? 7.530 -6.610 -21.528 1.00 74.75 93 ILE A O 1
ATOM 782 N N . GLN A 1 94 ? 8.388 -4.876 -22.620 1.00 70.38 94 GLN A N 1
ATOM 783 C CA . GLN A 1 94 ? 7.440 -3.934 -22.028 1.00 70.38 94 GLN A CA 1
ATOM 784 C C . GLN A 1 94 ? 5.986 -4.260 -22.376 1.00 70.38 94 GLN A C 1
ATOM 786 O O . GLN A 1 94 ? 5.131 -4.108 -21.511 1.00 70.38 94 GLN A O 1
ATOM 791 N N . LYS A 1 95 ? 5.681 -4.705 -23.598 1.00 71.56 95 LYS A N 1
ATOM 792 C CA . LYS A 1 95 ? 4.315 -5.102 -23.975 1.00 71.56 95 LYS A CA 1
ATOM 793 C C . LYS A 1 95 ? 3.847 -6.370 -23.259 1.00 71.56 95 LYS A C 1
ATOM 795 O O . LYS A 1 95 ? 2.664 -6.465 -22.954 1.00 71.56 95 LYS A O 1
ATOM 800 N N . VAL A 1 96 ? 4.749 -7.314 -22.994 1.00 68.12 96 VAL A N 1
ATOM 801 C CA . VAL A 1 96 ? 4.420 -8.623 -22.404 1.00 68.12 96 VAL A CA 1
ATOM 802 C C . VAL A 1 96 ? 4.499 -8.617 -20.870 1.00 68.12 96 VAL A C 1
ATOM 804 O O . VAL A 1 96 ? 3.645 -9.218 -20.234 1.00 68.12 96 VAL A O 1
ATOM 807 N N . LEU A 1 97 ? 5.450 -7.901 -20.254 1.00 62.00 97 LEU A N 1
ATOM 808 C CA . LEU A 1 97 ? 5.629 -7.843 -18.792 1.00 62.00 97 LEU A CA 1
ATOM 809 C C . LEU A 1 97 ? 4.852 -6.715 -18.089 1.00 62.00 97 LEU A C 1
ATOM 811 O O . LEU A 1 97 ? 4.430 -6.899 -16.948 1.00 62.00 97 LEU A O 1
ATOM 815 N N . LYS A 1 98 ? 4.643 -5.541 -18.716 1.00 60.69 98 LYS A N 1
ATOM 816 C CA . LYS A 1 98 ? 3.835 -4.475 -18.085 1.00 60.69 98 LYS A CA 1
ATOM 817 C C . LYS A 1 98 ? 2.391 -4.872 -17.767 1.00 60.69 98 LYS A C 1
ATOM 819 O O . LYS A 1 98 ? 1.917 -4.358 -16.754 1.00 60.69 98 LYS A O 1
ATOM 824 N N . PRO A 1 99 ? 1.674 -5.718 -18.541 1.00 60.53 99 PRO A N 1
ATOM 825 C CA . PRO A 1 99 ? 0.334 -6.111 -18.132 1.00 60.53 99 PRO A CA 1
ATOM 826 C C . PRO A 1 99 ? 0.352 -6.833 -16.785 1.00 60.53 99 PRO A C 1
ATOM 828 O O . PRO A 1 99 ? -0.505 -6.524 -15.977 1.00 60.53 99 PRO A O 1
ATOM 831 N N . ASP A 1 100 ? 1.350 -7.668 -16.483 1.00 62.78 100 ASP A N 1
ATOM 832 C CA . ASP A 1 100 ? 1.349 -8.502 -15.270 1.00 62.78 100 ASP A CA 1
ATOM 833 C C . ASP A 1 100 ? 1.695 -7.723 -13.983 1.00 62.78 100 ASP A C 1
ATOM 835 O O . ASP A 1 100 ? 1.117 -7.917 -12.910 1.00 62.78 100 ASP A O 1
ATOM 839 N N . ILE A 1 101 ? 2.608 -6.752 -14.084 1.00 64.25 101 ILE A N 1
ATOM 840 C CA . ILE A 1 101 ? 2.915 -5.856 -12.957 1.00 64.25 101 ILE A CA 1
ATOM 841 C C . ILE A 1 101 ? 1.761 -4.871 -12.736 1.00 64.25 101 ILE A C 1
ATOM 843 O O . ILE A 1 101 ? 1.387 -4.609 -11.600 1.00 64.25 101 ILE A O 1
ATOM 847 N N . LEU A 1 102 ? 1.153 -4.333 -13.798 1.00 67.94 102 LEU A N 1
ATOM 848 C CA . LEU A 1 102 ? 0.022 -3.415 -13.641 1.00 67.94 102 LEU A CA 1
ATOM 849 C C . LEU A 1 102 ? -1.239 -4.132 -13.150 1.00 67.94 102 LEU A C 1
ATOM 851 O O . LEU A 1 102 ? -1.957 -3.570 -12.331 1.00 67.94 102 LEU A O 1
ATOM 855 N N . THR A 1 103 ? -1.509 -5.364 -13.587 1.00 74.50 103 THR A N 1
ATOM 856 C CA . THR A 1 103 ? -2.636 -6.157 -13.072 1.00 74.50 103 THR A CA 1
ATOM 857 C C . THR A 1 103 ? -2.420 -6.549 -11.615 1.00 74.50 103 THR A C 1
ATOM 859 O O . THR A 1 103 ? -3.361 -6.447 -10.831 1.00 74.50 103 THR A O 1
ATOM 862 N N . SER A 1 104 ? -1.201 -6.933 -11.221 1.00 77.25 104 SER A N 1
ATOM 863 C CA . SER A 1 104 ? -0.886 -7.236 -9.817 1.00 77.25 104 SER A CA 1
ATOM 864 C C . SER A 1 104 ? -0.918 -5.997 -8.919 1.00 77.25 104 SER A C 1
ATOM 866 O O . SER A 1 104 ? -1.469 -6.054 -7.825 1.00 77.25 104 SER A O 1
ATOM 868 N N . VAL A 1 105 ? -0.413 -4.850 -9.379 1.00 80.38 105 VAL A N 1
ATOM 869 C CA . VAL A 1 105 ? -0.526 -3.582 -8.641 1.00 80.38 105 VAL A CA 1
ATOM 870 C C . VAL A 1 105 ? -1.987 -3.150 -8.525 1.00 80.38 105 VAL A C 1
ATOM 872 O O . VAL A 1 105 ? -2.410 -2.722 -7.455 1.00 80.38 105 VAL A O 1
ATOM 875 N N . ASN A 1 106 ? -2.784 -3.305 -9.584 1.00 83.56 106 ASN A N 1
ATOM 876 C CA . ASN A 1 106 ? -4.209 -2.984 -9.543 1.00 83.56 106 ASN A CA 1
ATOM 877 C C . ASN A 1 106 ? -4.975 -3.903 -8.585 1.00 83.56 106 ASN A C 1
ATOM 879 O O . ASN A 1 106 ? -5.799 -3.412 -7.821 1.00 83.56 106 ASN A O 1
ATOM 883 N N . SER A 1 107 ? -4.686 -5.208 -8.568 1.00 84.88 107 SER A N 1
ATOM 884 C CA . SER A 1 107 ? -5.338 -6.137 -7.639 1.00 84.88 107 SER A CA 1
ATOM 885 C C . SER A 1 107 ? -4.926 -5.888 -6.184 1.00 84.88 107 SER A C 1
ATOM 887 O O . SER A 1 107 ? -5.769 -5.941 -5.288 1.00 84.88 107 SER A O 1
ATOM 889 N N . GLN A 1 108 ? -3.660 -5.534 -5.937 1.00 88.38 108 GLN A N 1
ATOM 890 C CA . GLN A 1 108 ? -3.197 -5.086 -4.620 1.00 88.38 108 GLN A CA 1
ATOM 891 C C . GLN A 1 108 ? -3.891 -3.792 -4.187 1.00 88.38 108 GLN A C 1
ATOM 893 O O . GLN A 1 108 ? -4.344 -3.689 -3.049 1.00 88.38 108 GLN A O 1
ATOM 898 N N . LEU A 1 109 ? -4.024 -2.824 -5.093 1.00 91.06 109 LEU A N 1
ATOM 899 C CA . LEU A 1 109 ? -4.709 -1.563 -4.826 1.00 91.06 109 LEU A CA 1
ATOM 900 C C . LEU A 1 109 ? -6.192 -1.798 -4.513 1.00 91.06 109 LEU A C 1
ATOM 902 O O . LEU A 1 109 ? -6.709 -1.250 -3.544 1.00 91.06 109 LEU A O 1
ATOM 906 N N . GLU A 1 110 ? -6.859 -2.673 -5.261 1.00 93.69 110 GLU A N 1
ATOM 907 C CA . GLU A 1 110 ? -8.254 -3.046 -5.024 1.00 93.69 110 GLU A CA 1
ATOM 908 C C . GLU A 1 110 ? -8.438 -3.781 -3.683 1.00 93.69 110 GLU A C 1
ATOM 910 O O . GLU A 1 110 ? -9.405 -3.532 -2.960 1.00 93.69 110 GLU A O 1
ATOM 915 N N . SER A 1 111 ? -7.479 -4.627 -3.294 1.00 94.00 111 SER A N 1
ATOM 916 C CA . SER A 1 111 ? -7.449 -5.254 -1.967 1.00 94.00 111 SER A CA 1
ATOM 917 C C . SER A 1 111 ? -7.295 -4.223 -0.845 1.00 94.00 111 SER A C 1
ATOM 919 O O . SER A 1 111 ? -7.997 -4.308 0.163 1.00 94.00 111 SER A O 1
ATOM 921 N N . ILE A 1 112 ? -6.399 -3.245 -1.004 1.00 93.81 112 ILE A N 1
ATOM 922 C CA . ILE A 1 112 ? -6.179 -2.186 -0.007 1.00 93.81 112 ILE A CA 1
ATOM 923 C C . ILE A 1 112 ? -7.419 -1.296 0.118 1.00 93.81 112 ILE A C 1
ATOM 925 O O . ILE A 1 112 ? -7.800 -0.941 1.232 1.00 93.81 112 ILE A O 1
ATOM 929 N N . ILE A 1 113 ? -8.090 -0.974 -0.993 1.00 95.38 113 ILE A N 1
ATOM 930 C CA . ILE A 1 113 ? -9.352 -0.222 -0.966 1.00 95.38 113 ILE A CA 1
ATOM 931 C C . ILE A 1 113 ? -10.407 -0.978 -0.157 1.00 95.38 113 ILE A C 1
ATOM 933 O O . ILE A 1 113 ? -10.999 -0.396 0.748 1.00 95.38 113 ILE A O 1
ATOM 937 N N . LYS A 1 114 ? -10.590 -2.281 -0.407 1.00 95.62 114 LYS A N 1
ATOM 938 C CA . LYS A 1 114 ? -11.545 -3.105 0.355 1.00 95.62 114 LYS A CA 1
ATOM 939 C C . LYS A 1 114 ? -11.222 -3.140 1.850 1.00 95.62 114 LYS A C 1
ATOM 941 O O . LYS A 1 114 ? -12.129 -3.018 2.668 1.00 95.62 114 LYS A O 1
ATOM 946 N N . GLN A 1 115 ? -9.944 -3.265 2.210 1.00 95.75 115 GLN A N 1
ATOM 947 C CA . GLN A 1 115 ? -9.514 -3.215 3.611 1.00 95.75 115 GLN A CA 1
ATOM 948 C C . GLN A 1 115 ? -9.789 -1.849 4.249 1.00 95.75 115 GLN A C 1
ATOM 950 O O . GLN A 1 115 ? -10.256 -1.792 5.384 1.00 95.75 115 GLN A O 1
ATOM 955 N N . ASN A 1 116 ? -9.558 -0.750 3.527 1.00 93.62 116 ASN A N 1
ATOM 956 C CA . ASN A 1 116 ? -9.895 0.589 4.009 1.00 93.62 116 ASN A CA 1
ATOM 957 C C . ASN A 1 116 ? -11.403 0.766 4.208 1.00 93.62 116 ASN A C 1
ATOM 959 O O . ASN A 1 116 ? -11.815 1.296 5.235 1.00 93.62 116 ASN A O 1
ATOM 963 N N . GLU A 1 117 ? -12.233 0.287 3.281 1.00 95.69 117 GLU A N 1
ATOM 964 C CA . GLU A 1 117 ? -13.692 0.334 3.428 1.00 95.69 117 GLU A CA 1
ATOM 965 C C . GLU A 1 117 ? -14.179 -0.481 4.637 1.00 95.69 117 GLU A C 1
ATOM 967 O O . GLU A 1 117 ? -15.094 -0.060 5.349 1.00 95.69 117 GLU A O 1
ATOM 972 N N . GLU A 1 118 ? -13.575 -1.644 4.898 1.00 95.38 118 GLU A N 1
ATOM 973 C CA . GLU A 1 118 ? -13.876 -2.457 6.081 1.00 95.38 118 GLU A CA 1
ATOM 974 C C . GLU A 1 118 ? -13.449 -1.756 7.378 1.00 95.38 118 GLU A C 1
ATOM 976 O O . GLU A 1 118 ? -14.213 -1.720 8.346 1.00 95.38 118 GLU A O 1
ATOM 981 N N . LEU A 1 119 ? -12.261 -1.148 7.394 1.00 94.50 119 LEU A N 1
ATOM 982 C CA . LEU A 1 119 ? -11.781 -0.372 8.535 1.00 94.50 119 LEU A CA 1
ATOM 983 C C . LEU A 1 119 ? -12.654 0.857 8.792 1.00 94.50 119 LEU A C 1
ATOM 985 O O . LEU A 1 119 ? -12.991 1.121 9.942 1.00 94.50 119 LEU A O 1
ATOM 989 N N . GLU A 1 120 ? -13.089 1.574 7.757 1.00 95.00 120 GLU A N 1
ATOM 990 C CA . GLU A 1 120 ? -14.027 2.688 7.910 1.00 95.00 120 GLU A CA 1
ATOM 991 C C . GLU A 1 120 ? -15.376 2.239 8.481 1.00 95.00 120 GLU A C 1
ATOM 993 O O . GLU A 1 120 ? -15.949 2.940 9.321 1.00 95.00 120 GLU A O 1
ATOM 998 N N . LYS A 1 121 ? -15.885 1.071 8.065 1.00 94.19 121 LYS A N 1
ATOM 999 C CA . LYS A 1 121 ? -17.092 0.475 8.661 1.00 94.19 121 LYS A CA 1
ATOM 1000 C C . LYS A 1 121 ? -16.869 0.156 10.137 1.00 94.19 121 LYS A C 1
ATOM 1002 O O . LYS A 1 121 ? -17.651 0.618 10.960 1.00 94.19 121 LYS A O 1
ATOM 1007 N N . ARG A 1 122 ? -15.761 -0.505 10.490 1.00 93.75 122 ARG A N 1
ATOM 1008 C CA . ARG A 1 122 ? -15.408 -0.766 11.896 1.00 93.75 122 ARG A CA 1
ATOM 1009 C C . ARG A 1 122 ? -15.273 0.509 12.717 1.00 93.75 122 ARG A C 1
ATOM 1011 O O . ARG A 1 122 ? -15.770 0.561 13.831 1.00 93.75 122 ARG A O 1
ATOM 1018 N N . ILE A 1 123 ? -14.639 1.552 12.186 1.00 92.94 123 ILE A N 1
ATOM 1019 C CA . ILE A 1 123 ? -14.513 2.839 12.884 1.00 92.94 123 ILE A CA 1
ATOM 1020 C C . ILE A 1 123 ? -15.896 3.452 13.129 1.00 92.94 123 ILE A C 1
ATOM 1022 O O . ILE A 1 123 ? -16.148 3.982 14.212 1.00 92.94 123 ILE A O 1
ATOM 1026 N N . LYS A 1 124 ? -16.808 3.372 12.152 1.00 94.38 124 LYS A N 1
ATOM 1027 C CA . LYS A 1 124 ? -18.198 3.812 12.338 1.00 94.38 124 LYS A CA 1
ATOM 1028 C C . LYS A 1 124 ? -18.914 2.984 13.403 1.00 94.38 124 LYS A C 1
ATOM 1030 O O . LYS A 1 124 ? -19.607 3.577 14.224 1.00 94.38 124 LYS A O 1
ATOM 1035 N N . ASP A 1 125 ? -18.721 1.670 13.427 1.00 93.19 125 ASP A N 1
ATOM 1036 C CA . ASP A 1 125 ? -19.329 0.786 14.427 1.00 93.19 125 ASP A CA 1
ATOM 1037 C C . ASP A 1 125 ? -18.802 1.088 15.836 1.00 93.19 125 ASP A C 1
ATOM 1039 O O . ASP A 1 125 ? -19.591 1.288 16.761 1.00 93.19 125 ASP A O 1
ATOM 1043 N N . ILE A 1 126 ? -17.485 1.250 15.988 1.00 90.38 126 ILE A N 1
ATOM 1044 C CA . ILE A 1 126 ? -16.855 1.657 17.251 1.00 90.38 126 ILE A CA 1
ATOM 1045 C C . ILE A 1 126 ? -17.434 2.996 17.719 1.00 90.38 126 ILE A C 1
ATOM 1047 O O . ILE A 1 126 ? -17.821 3.141 18.875 1.00 90.38 126 ILE A O 1
ATOM 1051 N N . LYS A 1 127 ? -17.551 3.979 16.823 1.00 90.44 127 LYS A N 1
ATOM 1052 C CA . LYS A 1 127 ? -18.047 5.315 17.172 1.00 90.44 127 LYS A CA 1
ATOM 1053 C C . LYS A 1 127 ? -19.539 5.334 17.518 1.00 90.44 127 LYS A C 1
ATOM 1055 O O . LYS A 1 127 ? -19.949 6.060 18.418 1.00 90.44 127 LYS A O 1
ATOM 1060 N N . ASN A 1 128 ? -20.359 4.577 16.794 1.00 91.50 128 ASN A N 1
ATOM 1061 C CA . ASN A 1 128 ? -21.818 4.655 16.907 1.00 91.50 128 ASN A CA 1
ATOM 1062 C C . ASN A 1 128 ? -22.405 3.657 17.908 1.00 91.50 128 ASN A C 1
ATOM 1064 O O . ASN A 1 128 ? -23.507 3.884 18.403 1.00 91.50 128 ASN A O 1
ATOM 1068 N N . VAL A 1 129 ? -21.709 2.553 18.182 1.00 88.19 129 VAL A N 1
ATOM 1069 C CA . VAL A 1 129 ? -22.199 1.475 19.049 1.00 88.19 129 VAL A CA 1
ATOM 1070 C C . VAL A 1 129 ? -21.320 1.350 20.283 1.00 88.19 129 VAL A C 1
ATOM 1072 O O . VAL A 1 129 ? -21.816 1.490 21.399 1.00 88.19 129 VAL A O 1
ATOM 1075 N N . GLU A 1 130 ? -20.018 1.132 20.109 1.00 85.81 130 GLU A N 1
ATOM 1076 C CA . GLU A 1 130 ? -19.144 0.804 21.240 1.00 85.81 130 GLU A CA 1
ATOM 1077 C C . GLU A 1 130 ? -18.874 2.013 22.139 1.00 85.81 130 GLU A C 1
ATOM 1079 O O . GLU A 1 130 ? -19.011 1.907 23.355 1.00 85.81 130 GLU A O 1
ATOM 1084 N N . GLN A 1 131 ? -18.572 3.180 21.568 1.00 88.31 131 GLN A N 1
ATOM 1085 C CA . GLN A 1 131 ? -18.336 4.414 22.315 1.00 88.31 131 GLN A CA 1
ATOM 1086 C C . GLN A 1 131 ? -19.534 4.812 23.197 1.00 88.31 131 GLN A C 1
ATOM 1088 O O . GLN A 1 131 ? -19.325 5.001 24.395 1.00 88.31 131 GLN A O 1
ATOM 1093 N N . PRO A 1 132 ? -20.786 4.888 22.700 1.00 90.81 132 PRO A N 1
ATOM 1094 C CA . PRO A 1 132 ? -21.915 5.219 23.565 1.00 90.81 132 PRO A CA 1
ATOM 1095 C C . PRO A 1 132 ? -22.218 4.124 24.596 1.00 90.81 132 PRO A C 1
ATOM 1097 O O . PRO A 1 132 ? -22.732 4.434 25.669 1.00 90.81 132 PRO A O 1
ATOM 1100 N N . ILE A 1 133 ? -21.898 2.851 24.329 1.00 86.94 133 ILE A N 1
ATOM 1101 C CA . ILE A 1 133 ? -21.971 1.795 25.353 1.00 86.94 133 ILE A CA 1
ATOM 1102 C C . ILE A 1 133 ? -20.926 2.043 26.442 1.00 86.94 133 ILE A C 1
ATOM 1104 O O . ILE A 1 133 ? -21.243 1.939 27.623 1.00 86.94 133 ILE A O 1
ATOM 1108 N N . LEU A 1 134 ? -19.705 2.417 26.071 1.00 88.94 134 LEU A N 1
ATOM 1109 C CA . LEU A 1 134 ? -18.621 2.706 27.006 1.00 88.94 134 LEU A CA 1
ATOM 1110 C C . LEU A 1 134 ? -18.916 3.973 27.827 1.00 88.94 134 LEU A C 1
ATOM 1112 O O . LEU A 1 134 ? -18.682 3.999 29.033 1.00 88.94 134 LEU A O 1
ATOM 1116 N N . GLU A 1 135 ? -19.534 4.987 27.222 1.00 88.81 135 GLU A N 1
ATOM 1117 C CA . GLU A 1 135 ? -20.071 6.165 27.916 1.00 88.81 135 GLU A CA 1
ATOM 1118 C C . GLU A 1 135 ? -21.212 5.787 28.877 1.00 88.81 135 GLU A C 1
ATOM 1120 O O . GLU A 1 135 ? -21.246 6.246 30.018 1.00 88.81 135 GLU A O 1
ATOM 1125 N N . LYS A 1 136 ? -22.116 4.878 28.488 1.00 86.50 136 LYS A N 1
ATOM 1126 C CA . LYS A 1 136 ? -23.147 4.335 29.393 1.00 86.50 136 LYS A CA 1
ATOM 1127 C C . LYS A 1 136 ? -22.547 3.530 30.546 1.00 86.50 136 LYS A C 1
ATOM 1129 O O . LYS A 1 136 ? -22.992 3.669 31.676 1.00 86.50 136 LYS A O 1
ATOM 1134 N N . ILE A 1 137 ? -21.528 2.712 30.294 1.00 83.94 137 ILE A N 1
ATOM 1135 C CA . ILE A 1 137 ? -20.842 1.944 31.341 1.00 83.94 137 ILE A CA 1
ATOM 1136 C C . ILE A 1 137 ? -20.093 2.888 32.278 1.00 83.94 137 ILE A C 1
ATOM 1138 O O . ILE A 1 137 ? -20.195 2.738 33.487 1.00 83.94 137 ILE A O 1
ATOM 1142 N N . THR A 1 138 ? -19.379 3.885 31.760 1.00 85.75 138 THR A N 1
ATOM 1143 C CA . THR A 1 138 ? -18.642 4.843 32.599 1.00 85.75 138 THR A CA 1
ATOM 1144 C C . THR A 1 138 ? -19.581 5.731 33.403 1.00 85.75 138 THR A C 1
ATOM 1146 O O . THR A 1 138 ? -19.316 5.964 34.575 1.00 85.75 138 THR A O 1
ATOM 1149 N N . THR A 1 139 ? -20.707 6.172 32.841 1.00 84.94 139 THR A N 1
ATOM 1150 C CA . THR A 1 139 ? -21.748 6.881 33.605 1.00 84.94 139 THR A CA 1
ATOM 1151 C C . THR A 1 139 ? -22.378 5.982 34.666 1.00 84.94 139 THR A C 1
ATOM 1153 O O . THR A 1 139 ? -22.529 6.426 35.801 1.00 84.94 139 THR A O 1
ATOM 1156 N N . LEU A 1 140 ? -22.657 4.710 34.362 1.00 80.50 140 LEU A N 1
ATOM 1157 C CA . LEU A 1 140 ? -23.165 3.744 35.339 1.00 80.50 140 LEU A CA 1
ATOM 1158 C C . LEU A 1 140 ? -22.147 3.483 36.458 1.00 80.50 140 LEU A C 1
ATOM 1160 O O . LEU A 1 140 ? -22.502 3.552 37.629 1.00 80.50 140 LEU A O 1
ATOM 1164 N N . VAL A 1 141 ? -20.879 3.249 36.119 1.00 83.88 141 VAL A N 1
ATOM 1165 C CA . VAL A 1 141 ? -19.779 3.042 37.072 1.00 83.88 141 VAL A CA 1
ATOM 1166 C C . VAL A 1 141 ? -19.557 4.291 37.908 1.00 83.88 141 VAL A C 1
ATOM 1168 O O . VAL A 1 141 ? -19.430 4.181 39.119 1.00 83.88 141 VAL A O 1
ATOM 1171 N N . ASN A 1 142 ? -19.580 5.480 37.308 1.00 76.94 142 ASN A N 1
ATOM 1172 C CA . ASN A 1 142 ? -19.475 6.734 38.044 1.00 76.94 142 ASN A CA 1
ATOM 1173 C C . ASN A 1 142 ? -20.673 6.919 38.971 1.00 76.94 142 ASN A C 1
ATOM 1175 O O . ASN A 1 142 ? -20.461 7.261 40.123 1.00 76.94 142 ASN A O 1
ATOM 1179 N N . SER A 1 143 ? -21.898 6.625 38.524 1.00 73.38 143 SER A N 1
ATOM 1180 C CA . SER A 1 143 ? -23.093 6.679 39.375 1.00 73.38 143 SER A CA 1
ATOM 1181 C C . SER A 1 143 ? -23.016 5.674 40.528 1.00 73.38 143 SER A C 1
ATOM 1183 O O . SER A 1 143 ? -23.342 5.998 41.668 1.00 73.38 143 SER A O 1
ATOM 1185 N N . CYS A 1 144 ? -22.509 4.471 40.258 1.00 71.31 144 CYS A N 1
ATOM 1186 C CA . CYS A 1 144 ? -22.313 3.423 41.242 1.00 71.31 144 CYS A CA 1
ATOM 1187 C C . CYS A 1 144 ? -21.254 3.859 42.253 1.00 71.31 144 CYS A C 1
ATOM 1189 O O . CYS A 1 144 ? -21.544 3.868 43.439 1.00 71.31 144 CYS A O 1
ATOM 1191 N N . ASN A 1 145 ? -20.099 4.339 41.791 1.00 69.06 145 ASN A N 1
ATOM 1192 C CA . ASN A 1 145 ? -19.014 4.858 42.618 1.00 69.06 145 ASN A CA 1
ATOM 1193 C C . ASN A 1 145 ? -19.434 6.082 43.428 1.00 69.06 145 ASN A C 1
ATOM 1195 O O . ASN A 1 145 ? -19.071 6.174 44.594 1.00 69.06 145 ASN A O 1
ATOM 1199 N N . THR A 1 146 ? -20.222 7.004 42.870 1.00 67.56 146 THR A N 1
ATOM 1200 C CA . THR A 1 146 ? -20.772 8.122 43.643 1.00 67.56 146 THR A CA 1
ATOM 1201 C C . THR A 1 146 ? -21.731 7.615 44.710 1.00 67.56 146 THR A C 1
ATOM 1203 O O . THR A 1 146 ? -21.621 8.038 45.854 1.00 67.56 146 THR A O 1
ATOM 1206 N N . ASN A 1 147 ? -22.596 6.649 44.392 1.00 57.16 147 ASN A N 1
ATOM 1207 C CA . ASN A 1 147 ? -23.519 6.053 45.361 1.00 57.16 147 ASN A CA 1
ATOM 1208 C C . ASN A 1 147 ? -22.781 5.248 46.445 1.00 57.16 147 ASN A C 1
ATOM 1210 O O . ASN A 1 147 ? -23.170 5.271 47.603 1.00 57.16 147 ASN A O 1
ATOM 1214 N N . LEU A 1 148 ? -21.680 4.594 46.092 1.00 55.53 148 LEU A N 1
ATOM 1215 C CA . LEU A 1 148 ? -20.760 3.878 46.977 1.00 55.53 148 LEU A CA 1
ATOM 1216 C C . LEU A 1 148 ? -19.968 4.816 47.899 1.00 55.53 148 LEU A C 1
ATOM 1218 O O . LEU A 1 148 ? -19.740 4.507 49.072 1.00 55.53 148 LEU A O 1
ATOM 1222 N N 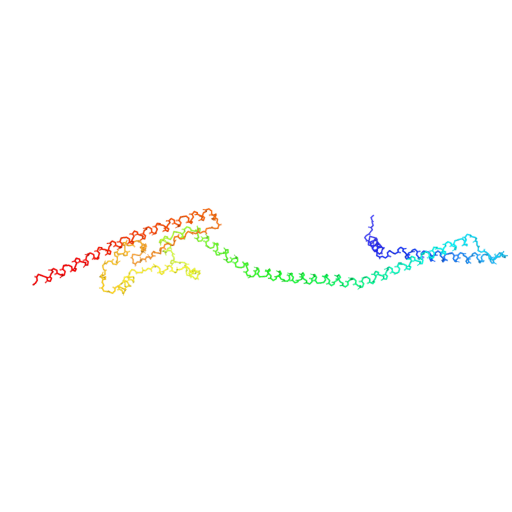. ALA A 1 149 ? -19.510 5.943 47.348 1.00 53.94 149 ALA A N 1
ATOM 1223 C CA . ALA A 1 149 ? -18.649 6.908 48.015 1.00 53.94 149 ALA A CA 1
ATOM 1224 C C . ALA A 1 149 ? -19.422 7.846 48.944 1.00 53.94 149 ALA A C 1
ATOM 1226 O O . ALA A 1 149 ? -18.834 8.337 49.908 1.00 53.94 149 ALA A O 1
ATOM 1227 N N . VAL A 1 150 ? -20.717 8.098 48.699 1.00 52.88 150 VAL A N 1
ATOM 1228 C CA . VAL A 1 150 ? -21.519 8.900 49.628 1.00 52.88 150 VAL A CA 1
ATOM 1229 C C . VAL A 1 150 ? -21.863 8.046 50.862 1.00 52.88 150 VAL A C 1
ATOM 1231 O O . VAL A 1 150 ? -22.603 7.066 50.757 1.00 52.88 150 VAL A O 1
ATOM 1234 N N . PRO A 1 151 ? -21.405 8.418 52.075 1.00 44.94 151 PRO A N 1
ATOM 1235 C CA . PRO A 1 151 ? -21.679 7.655 53.295 1.00 44.94 151 PRO A CA 1
ATOM 1236 C C . PRO A 1 151 ? -23.174 7.543 53.627 1.00 44.94 151 PRO A C 1
ATOM 1238 O O . PRO A 1 151 ? -23.561 6.657 54.385 1.00 44.94 151 PRO A O 1
ATOM 1241 N N . THR A 1 152 ? -24.026 8.403 53.056 1.00 43.81 152 THR A N 1
ATOM 1242 C CA . THR A 1 152 ? -25.485 8.381 53.244 1.00 43.81 152 THR A CA 1
ATOM 1243 C C . THR A 1 152 ? -26.186 7.240 52.505 1.00 43.81 152 THR A C 1
ATOM 1245 O O . THR A 1 152 ? -27.278 6.867 52.919 1.00 43.81 152 THR A O 1
ATOM 1248 N N . ALA A 1 153 ? -25.570 6.612 51.495 1.00 46.56 153 ALA A N 1
ATOM 1249 C CA . ALA A 1 153 ? -26.099 5.372 50.914 1.00 46.56 153 ALA A CA 1
ATOM 1250 C C . ALA A 1 153 ? -25.843 4.155 51.825 1.00 46.56 153 ALA A C 1
ATOM 1252 O O . ALA A 1 153 ? -26.627 3.208 51.858 1.00 46.56 153 ALA A O 1
ATOM 1253 N N . ARG A 1 154 ? -24.762 4.194 52.620 1.00 46.44 154 ARG A N 1
ATOM 1254 C CA . ARG A 1 154 ? -24.405 3.148 53.601 1.00 46.44 154 ARG A CA 1
ATOM 1255 C C . ARG A 1 154 ? -25.009 3.390 54.993 1.00 46.44 154 ARG A C 1
ATOM 1257 O O . ARG A 1 154 ? -25.145 2.453 55.785 1.00 46.44 154 ARG A O 1
ATOM 1264 N N . LEU A 1 155 ? -25.41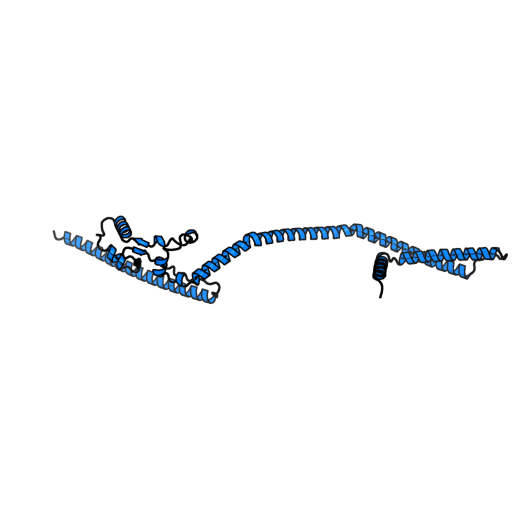2 4.625 55.286 1.00 45.34 155 LEU A N 1
ATOM 1265 C CA . LEU A 1 155 ? -26.089 5.041 56.514 1.00 45.34 155 LEU A CA 1
ATOM 1266 C C . LEU A 1 155 ? -27.485 5.579 56.181 1.00 45.34 155 LEU A C 1
ATOM 1268 O O . LEU A 1 155 ? -27.732 6.782 56.199 1.00 45.34 155 LEU A O 1
ATOM 1272 N N . LEU A 1 156 ? -28.414 4.661 55.915 1.00 51.28 156 LEU A N 1
ATOM 1273 C CA . LEU A 1 156 ? -29.848 4.947 55.885 1.00 51.28 156 LEU A CA 1
ATOM 1274 C C . LEU A 1 156 ? -30.323 5.247 57.315 1.00 51.28 156 LEU A C 1
ATOM 1276 O O . LEU A 1 156 ? -30.771 4.361 58.041 1.00 51.28 156 LEU A O 1
ATOM 1280 N N . HIS A 1 157 ? -30.150 6.492 57.749 1.00 44.00 157 HIS A N 1
ATOM 1281 C CA . HIS A 1 157 ? -30.731 6.994 58.990 1.00 44.00 157 HIS A CA 1
ATOM 1282 C C . HIS A 1 157 ? -32.213 7.347 58.742 1.00 44.00 157 HIS A C 1
ATOM 1284 O O . HIS A 1 157 ? -32.520 7.882 57.672 1.00 44.00 157 HIS A O 1
ATOM 1290 N N . PRO A 1 158 ? -33.132 7.139 59.710 1.00 48.41 158 PRO A N 1
ATOM 1291 C CA . PRO A 1 158 ? -34.547 7.537 59.601 1.00 48.41 158 PRO A CA 1
ATOM 1292 C C . PRO A 1 158 ? -34.757 9.003 59.178 1.00 48.41 158 PRO A C 1
ATOM 1294 O O . PRO A 1 158 ? -35.786 9.361 58.610 1.00 48.41 158 PRO A O 1
ATOM 1297 N N . ASP A 1 159 ? -33.750 9.843 59.413 1.00 50.88 159 ASP A N 1
ATOM 1298 C CA . ASP A 1 159 ? -33.735 11.260 59.060 1.00 50.88 159 ASP A CA 1
ATOM 1299 C C . ASP A 1 159 ? -33.698 11.495 57.534 1.00 50.88 159 ASP A C 1
ATOM 1301 O O . ASP A 1 159 ? -34.338 12.428 57.050 1.00 50.88 159 ASP A O 1
ATOM 1305 N N . VAL A 1 160 ? -33.054 10.615 56.753 1.00 53.34 160 VAL A N 1
ATOM 1306 C CA . VAL A 1 160 ? -32.993 10.711 55.277 1.00 53.34 160 VAL A CA 1
ATOM 1307 C C . VAL A 1 160 ? -34.349 10.374 54.648 1.00 53.34 160 VAL A C 1
ATOM 1309 O O . VAL A 1 160 ? -34.794 11.055 53.730 1.00 53.34 160 VAL A O 1
ATOM 1312 N N . ILE A 1 161 ? -35.057 9.387 55.208 1.00 53.19 161 ILE A N 1
ATOM 1313 C CA . ILE A 1 161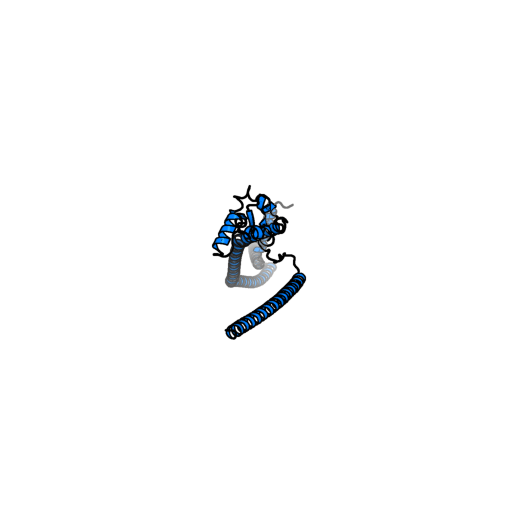 ? -36.413 9.005 54.780 1.00 53.19 161 ILE A CA 1
ATOM 1314 C C . ILE A 1 161 ? -37.418 10.117 55.125 1.00 53.19 161 ILE A C 1
ATOM 1316 O O . ILE A 1 161 ? -38.327 10.397 54.348 1.00 53.19 161 ILE A O 1
ATOM 1320 N N . SER A 1 162 ? -37.228 10.818 56.249 1.00 51.38 162 SER A N 1
ATOM 1321 C CA . SER A 1 162 ? -38.082 11.951 56.636 1.00 51.38 162 SER A CA 1
ATOM 1322 C C . SER A 1 162 ? -37.898 13.207 55.764 1.00 51.38 162 SER A C 1
ATOM 1324 O O . SER A 1 162 ? -38.806 14.034 55.681 1.00 51.38 162 SER A O 1
ATOM 1326 N N . GLY A 1 163 ? -36.748 13.342 55.090 1.00 49.00 163 GLY A N 1
ATOM 1327 C CA . GLY A 1 163 ? -36.439 14.442 54.168 1.00 49.00 163 GLY A CA 1
ATOM 1328 C C . GLY A 1 163 ? -36.922 14.226 52.728 1.00 49.00 163 GLY A C 1
ATOM 1329 O O . GLY A 1 163 ? -36.993 15.190 51.969 1.00 49.00 163 GLY A O 1
ATOM 1330 N N . LEU A 1 164 ? -37.305 12.996 52.359 1.00 50.56 164 LEU A N 1
ATOM 1331 C CA . LEU A 1 164 ? -37.728 12.629 50.997 1.00 50.56 164 LEU A CA 1
ATOM 1332 C C . LEU A 1 164 ? -39.046 13.290 50.545 1.00 50.56 164 LEU A C 1
ATOM 1334 O O . LEU A 1 164 ? -39.376 13.265 49.365 1.00 50.56 164 LEU A O 1
ATOM 1338 N N . GLY A 1 165 ? -39.812 13.880 51.465 1.00 46.69 165 GLY A N 1
ATOM 1339 C CA . GLY A 1 165 ? -41.157 14.386 51.185 1.00 46.69 165 GLY A CA 1
ATOM 1340 C C . GLY A 1 165 ? -41.247 15.783 50.565 1.00 46.69 165 GLY A C 1
ATOM 1341 O O . GLY A 1 165 ? -42.368 16.251 50.381 1.00 46.69 165 GLY A O 1
ATOM 1342 N N . LYS A 1 166 ? -40.134 16.491 50.306 1.00 51.12 166 LYS A N 1
ATOM 1343 C CA . LYS A 1 166 ? -40.206 17.918 49.922 1.00 51.12 166 LYS A CA 1
ATOM 1344 C C . LYS A 1 166 ? -39.723 18.302 48.520 1.00 51.12 166 LYS A C 1
ATOM 1346 O O . LYS A 1 166 ? -40.209 19.321 48.052 1.00 51.12 166 LYS A O 1
ATOM 1351 N N . ASP A 1 167 ? -38.877 17.528 47.829 1.00 48.84 167 ASP A N 1
ATOM 1352 C CA . ASP A 1 167 ? -38.263 18.015 46.568 1.00 48.84 167 ASP A CA 1
ATOM 1353 C C . ASP A 1 167 ? -38.101 16.992 45.411 1.00 48.84 167 ASP A C 1
ATOM 1355 O O . ASP A 1 167 ? -37.460 17.299 44.405 1.00 48.84 167 ASP A O 1
ATOM 1359 N N . GLU A 1 168 ? -38.676 15.785 45.474 1.00 47.91 168 GLU A N 1
ATOM 1360 C CA . GLU A 1 168 ? -38.240 14.670 44.601 1.00 47.91 168 GLU A CA 1
ATOM 1361 C C . GLU A 1 168 ? -39.272 14.101 43.600 1.00 47.91 168 GLU A C 1
ATOM 1363 O O . GLU A 1 168 ? -38.996 13.077 42.980 1.00 47.91 168 GLU A O 1
ATOM 1368 N N . ASP A 1 169 ? -40.375 14.791 43.279 1.00 50.56 169 ASP A N 1
ATOM 1369 C CA . ASP A 1 169 ? -41.284 14.349 42.188 1.00 50.56 169 ASP A CA 1
ATOM 1370 C C . ASP A 1 169 ? -40.577 14.254 40.808 1.00 50.56 169 ASP A C 1
ATOM 1372 O O . ASP A 1 169 ? -41.085 13.649 39.859 1.00 50.56 169 ASP A O 1
ATOM 1376 N N . LYS A 1 170 ? -39.381 14.850 40.673 1.00 48.66 170 LYS A N 1
ATOM 1377 C CA . LYS A 1 170 ? -38.543 14.790 39.462 1.00 48.66 170 LYS A CA 1
ATOM 1378 C C . LYS A 1 170 ? -37.512 13.656 39.449 1.00 48.66 170 LYS A C 1
ATOM 1380 O O . LYS A 1 170 ? -37.102 13.269 38.361 1.00 48.66 170 LYS A O 1
ATOM 1385 N N . LYS A 1 171 ? -37.100 13.121 40.601 1.00 46.44 171 LYS A N 1
ATOM 1386 C CA . LYS A 1 171 ? -36.065 12.070 40.701 1.00 46.44 171 LYS A CA 1
ATOM 1387 C C . LYS A 1 171 ? -36.642 10.665 40.887 1.00 46.44 171 LYS A C 1
ATOM 1389 O O . LYS A 1 171 ? -35.975 9.678 40.581 1.00 46.44 171 LYS A O 1
ATOM 1394 N N . GLU A 1 172 ? -37.914 10.572 41.269 1.00 45.62 172 GLU A N 1
ATOM 1395 C CA . GLU A 1 172 ? -38.653 9.306 41.378 1.00 45.62 172 GLU A CA 1
ATOM 1396 C C . GLU A 1 172 ? -38.867 8.593 40.036 1.00 45.62 172 GLU A C 1
ATOM 1398 O O . GLU A 1 172 ? -39.030 7.378 40.007 1.00 45.62 172 GLU A O 1
ATOM 1403 N N . LYS A 1 173 ? -38.815 9.306 38.903 1.00 45.62 173 LYS A N 1
ATOM 1404 C CA . LYS A 1 173 ? -38.997 8.688 37.577 1.00 45.62 173 LYS A CA 1
ATOM 1405 C C . LYS A 1 173 ? -37.752 7.983 37.029 1.00 45.62 173 LYS A C 1
ATOM 1407 O O . LYS A 1 173 ? -37.881 7.231 36.068 1.00 45.62 173 LYS A O 1
ATOM 1412 N N . GLU A 1 174 ? -36.575 8.204 37.618 1.00 40.69 174 GLU A N 1
ATOM 1413 C CA . GLU A 1 174 ? -35.299 7.666 37.110 1.00 40.69 174 GLU A CA 1
ATOM 1414 C C . GLU A 1 174 ? -34.668 6.596 38.016 1.00 40.69 174 GLU A C 1
ATOM 1416 O O . GLU A 1 174 ? -33.744 5.902 37.594 1.00 40.69 174 GLU A O 1
ATOM 1421 N N . SER A 1 175 ? -35.182 6.391 39.233 1.00 44.25 175 SER A N 1
ATOM 1422 C CA . SER A 1 175 ? -34.685 5.347 40.135 1.00 44.25 175 SER A CA 1
ATOM 1423 C C . SER A 1 175 ? -35.468 4.044 39.963 1.00 44.25 175 SER A C 1
ATOM 1425 O O . SER A 1 175 ? -36.572 3.892 40.470 1.00 44.25 175 SER A O 1
ATOM 1427 N N . THR A 1 176 ? -34.865 3.039 39.324 1.00 47.69 176 THR A N 1
ATOM 1428 C CA . THR A 1 176 ? -35.354 1.640 39.324 1.00 47.69 176 THR A CA 1
ATOM 1429 C C . THR A 1 176 ? -35.154 0.929 40.670 1.00 47.69 176 THR A C 1
ATOM 1431 O O . THR A 1 176 ? -35.306 -0.288 40.773 1.00 47.69 176 THR A O 1
ATOM 1434 N N . GLN A 1 177 ? -34.762 1.663 41.708 1.00 51.12 177 GLN A N 1
ATOM 1435 C CA . GLN A 1 177 ? -34.525 1.137 43.042 1.00 51.12 177 GLN A CA 1
ATOM 1436 C C . GLN A 1 177 ? -35.762 1.420 43.891 1.00 51.12 177 GLN A C 1
ATOM 1438 O O . GLN A 1 177 ? -35.979 2.565 44.259 1.00 51.12 177 GLN A O 1
ATOM 1443 N N . ILE A 1 178 ? -36.556 0.363 44.114 1.00 54.09 178 ILE A N 1
ATOM 1444 C CA . ILE A 1 178 ? -37.606 0.164 45.134 1.00 54.09 178 ILE A CA 1
ATOM 1445 C C . ILE A 1 178 ? -38.216 1.466 45.676 1.00 54.09 178 ILE A C 1
ATOM 1447 O O . ILE A 1 178 ? -37.575 2.171 46.441 1.00 54.09 178 ILE A O 1
ATOM 1451 N N . ASP A 1 179 ? -39.487 1.737 45.371 1.00 55.59 179 ASP A N 1
ATOM 1452 C CA . ASP A 1 179 ? -40.209 2.875 45.952 1.00 55.59 179 ASP A CA 1
ATOM 1453 C C . ASP A 1 179 ? -40.261 2.767 47.491 1.00 55.59 179 ASP A C 1
ATOM 1455 O O . ASP A 1 179 ? -41.029 1.997 48.072 1.00 55.59 179 ASP A O 1
ATOM 1459 N N . TYR A 1 180 ? -39.399 3.535 48.160 1.00 56.00 180 TYR A N 1
ATOM 1460 C CA . TYR A 1 180 ? -39.217 3.497 49.610 1.00 56.00 180 TYR A CA 1
ATOM 1461 C C . TYR A 1 180 ? -40.380 4.153 50.371 1.00 56.00 180 TYR A C 1
ATOM 1463 O O . TYR A 1 180 ? -40.497 3.938 51.580 1.00 56.00 180 TYR A O 1
ATOM 1471 N N . ARG A 1 181 ? -41.284 4.886 49.692 1.00 60.53 181 ARG A N 1
ATOM 1472 C CA . ARG A 1 181 ? -42.541 5.357 50.303 1.00 60.53 181 ARG A CA 1
ATOM 1473 C C . ARG A 1 181 ? -43.445 4.177 50.666 1.00 60.53 181 ARG A C 1
ATOM 1475 O O . ARG A 1 181 ? -44.162 4.247 51.658 1.00 60.53 181 ARG A O 1
ATOM 1482 N N . LEU A 1 182 ? -43.345 3.067 49.931 1.00 65.38 182 LEU A N 1
ATOM 1483 C CA . LEU A 1 182 ? -44.099 1.837 50.195 1.00 65.38 182 LEU A CA 1
ATOM 1484 C C . LEU A 1 182 ? -43.638 1.088 51.456 1.00 65.38 182 LEU A C 1
ATOM 1486 O O . LEU A 1 182 ? -44.316 0.159 51.883 1.00 65.38 182 LEU A O 1
ATOM 1490 N N . LEU A 1 183 ? -42.496 1.458 52.049 1.00 66.75 183 LEU A N 1
ATOM 1491 C CA . LEU A 1 183 ? -41.991 0.854 53.290 1.00 66.75 183 LEU A CA 1
ATOM 1492 C C . LEU A 1 183 ? -42.510 1.547 54.554 1.00 66.75 183 LEU A C 1
ATOM 1494 O O . LEU A 1 183 ? -42.252 1.063 55.661 1.00 66.75 183 LEU A O 1
ATOM 1498 N N . VAL A 1 184 ? -43.205 2.676 54.397 1.00 72.25 184 VAL A N 1
ATOM 1499 C CA . VAL A 1 184 ? -43.867 3.392 55.485 1.00 72.25 184 VAL A CA 1
ATOM 1500 C C . VAL A 1 184 ? -45.300 2.890 55.572 1.00 72.25 184 VAL A C 1
ATOM 1502 O O . VAL A 1 184 ? -46.090 3.073 54.649 1.00 72.25 184 VAL A O 1
ATOM 1505 N N . PHE A 1 185 ? -45.639 2.265 56.694 1.00 72.31 185 PHE A N 1
ATOM 1506 C CA . PHE A 1 185 ? -46.976 1.743 56.940 1.00 72.31 185 PHE A CA 1
ATOM 1507 C C . PHE A 1 185 ? -47.641 2.508 58.080 1.00 72.31 185 PHE A C 1
ATOM 1509 O O . PHE A 1 185 ? -47.035 2.721 59.135 1.00 72.31 185 PHE A O 1
ATOM 1516 N N . ASP A 1 186 ? -48.908 2.871 57.887 1.00 74.94 186 ASP A N 1
ATOM 1517 C CA . ASP A 1 186 ? -49.759 3.329 58.981 1.00 74.94 186 ASP A CA 1
ATOM 1518 C C . ASP A 1 186 ? -50.070 2.132 59.893 1.00 74.94 186 ASP A C 1
ATOM 1520 O O . ASP A 1 186 ? -50.490 1.061 59.441 1.00 74.94 186 ASP A O 1
ATOM 1524 N N . THR A 1 187 ? -49.875 2.305 61.201 1.00 68.94 187 THR A N 1
ATOM 1525 C CA . THR A 1 187 ? -50.041 1.233 62.199 1.00 68.94 187 THR A CA 1
ATOM 1526 C C . THR A 1 187 ? -51.450 0.648 62.185 1.00 68.94 187 THR A C 1
ATOM 1528 O O . THR A 1 187 ? -51.616 -0.563 62.301 1.00 68.94 187 THR A O 1
ATOM 1531 N N . ARG A 1 188 ? -52.465 1.485 61.948 1.00 70.69 188 ARG A N 1
ATOM 1532 C CA . ARG A 1 188 ? -53.877 1.079 61.851 1.00 70.69 188 ARG A CA 1
ATOM 1533 C C . ARG A 1 188 ? -54.158 0.178 60.650 1.00 70.69 188 ARG A C 1
ATOM 1535 O O . ARG A 1 188 ? -54.954 -0.753 60.755 1.00 70.69 188 ARG A O 1
ATOM 1542 N N . ASP A 1 189 ? -53.515 0.440 59.518 1.00 73.31 189 ASP A N 1
ATOM 1543 C CA . ASP A 1 189 ? -53.695 -0.362 58.305 1.00 73.31 189 ASP A CA 1
ATOM 1544 C C . ASP A 1 189 ? -52.939 -1.682 58.404 1.00 73.31 189 ASP A C 1
ATOM 1546 O O . ASP A 1 189 ? -53.430 -2.723 57.966 1.00 73.31 189 ASP A O 1
ATOM 1550 N N . LEU A 1 190 ? -51.771 -1.656 59.045 1.00 71.56 190 LEU A N 1
ATOM 1551 C CA . LEU A 1 190 ? -51.007 -2.854 59.352 1.00 71.56 190 LEU A CA 1
ATOM 1552 C C . LEU A 1 190 ? -51.787 -3.770 60.308 1.00 71.56 190 LEU A C 1
ATOM 1554 O O . LEU A 1 190 ? -51.923 -4.959 60.033 1.00 71.56 190 LEU A O 1
ATOM 1558 N N . GLN A 1 191 ? -52.371 -3.216 61.377 1.00 68.50 191 GLN A N 1
ATOM 1559 C CA . GLN A 1 191 ? -53.240 -3.945 62.307 1.00 68.50 191 GLN A CA 1
ATOM 1560 C C . GLN A 1 191 ? -54.418 -4.609 61.591 1.00 68.50 191 GLN A C 1
ATOM 1562 O O . GLN A 1 191 ? -54.651 -5.797 61.790 1.00 68.50 191 GLN A O 1
ATOM 1567 N N . LYS A 1 192 ? -55.128 -3.876 60.720 1.00 71.06 192 LYS A N 1
ATOM 1568 C CA . LYS A 1 192 ? -56.228 -4.441 59.921 1.00 71.06 192 LYS A CA 1
ATOM 1569 C C . LYS A 1 192 ? -55.759 -5.600 59.045 1.00 71.06 192 LYS A C 1
ATOM 1571 O O . LYS A 1 192 ? -56.367 -6.659 59.076 1.00 71.06 192 LYS A O 1
ATOM 1576 N N . ARG A 1 193 ? -54.631 -5.446 58.342 1.00 70.25 193 ARG A N 1
ATOM 1577 C CA . ARG A 1 193 ? -54.066 -6.520 57.508 1.00 70.25 193 ARG A CA 1
ATOM 1578 C C . ARG A 1 193 ? -53.663 -7.746 58.330 1.00 70.25 193 ARG A C 1
ATOM 1580 O O . ARG A 1 193 ? -53.888 -8.865 57.884 1.00 70.25 193 ARG A O 1
ATOM 1587 N N . PHE A 1 194 ? -53.095 -7.557 59.521 1.00 67.31 194 PHE A N 1
ATOM 1588 C CA . PHE A 1 194 ? -52.773 -8.663 60.427 1.00 67.31 194 PHE A CA 1
ATOM 1589 C C . PHE A 1 194 ? -54.028 -9.357 60.973 1.00 67.31 194 PHE A C 1
ATOM 1591 O O . PHE A 1 194 ? -54.028 -10.581 61.096 1.00 67.31 194 PHE A O 1
ATOM 1598 N N . LEU A 1 195 ? -55.099 -8.612 61.252 1.00 67.69 195 LEU A N 1
ATOM 1599 C CA . LEU A 1 195 ? -56.389 -9.174 61.662 1.00 67.69 195 LEU A CA 1
ATOM 1600 C C . LEU A 1 195 ? -57.055 -9.965 60.524 1.00 67.69 195 LEU A C 1
ATOM 1602 O O . LEU A 1 195 ? -57.567 -11.051 60.774 1.00 67.69 195 LEU A O 1
ATOM 1606 N N . ASP A 1 196 ? -56.971 -9.478 59.283 1.00 67.00 196 ASP A N 1
ATOM 1607 C CA . ASP A 1 196 ? -57.532 -10.150 58.100 1.00 67.00 196 ASP A CA 1
ATOM 1608 C C . ASP A 1 196 ? -56.781 -11.450 57.741 1.00 67.00 196 ASP A C 1
ATOM 1610 O O . ASP A 1 196 ? -57.387 -12.422 57.293 1.00 67.00 196 ASP A O 1
ATOM 1614 N N . LEU A 1 197 ? -55.456 -11.489 57.940 1.00 62.62 197 LEU A N 1
ATOM 1615 C CA . LEU A 1 197 ? -54.610 -12.666 57.675 1.00 62.62 197 LEU A CA 1
ATOM 1616 C C . LEU A 1 197 ? -54.696 -13.736 58.769 1.00 62.62 197 LEU A C 1
ATOM 1618 O O . LEU A 1 197 ? -54.465 -14.915 58.497 1.00 62.62 197 LEU A O 1
ATOM 1622 N N . THR A 1 198 ? -55.006 -13.336 60.001 1.00 56.91 198 THR A N 1
ATOM 1623 C CA . THR A 1 198 ? -54.996 -14.223 61.168 1.00 56.91 198 THR A CA 1
ATOM 1624 C C . THR A 1 198 ? -56.419 -14.403 61.678 1.00 56.91 198 THR A C 1
ATOM 1626 O O . THR A 1 198 ? -56.775 -13.916 62.749 1.00 56.91 198 THR A O 1
ATOM 1629 N N . ALA A 1 199 ? -57.241 -15.096 60.886 1.00 53.28 199 ALA A N 1
ATOM 1630 C CA . ALA A 1 199 ? -58.621 -15.402 61.240 1.00 53.28 199 ALA A CA 1
ATOM 1631 C C . ALA A 1 199 ? -58.703 -16.011 62.662 1.00 53.28 199 ALA A C 1
ATOM 1633 O O . ALA A 1 199 ? -58.157 -17.079 62.948 1.00 53.28 199 ALA A O 1
ATOM 1634 N N . ASP A 1 200 ? -59.385 -15.281 63.546 1.00 55.97 200 ASP A N 1
ATOM 1635 C CA . ASP A 1 200 ? -60.000 -15.719 64.804 1.00 55.97 200 ASP A CA 1
ATOM 1636 C C . ASP A 1 200 ? -59.158 -15.978 66.073 1.00 55.97 200 ASP A C 1
ATOM 1638 O O . ASP A 1 200 ? -59.741 -16.403 67.074 1.00 55.97 200 ASP A O 1
ATOM 1642 N N . LYS A 1 201 ? -57.845 -15.684 66.149 1.00 53.81 201 LYS A N 1
ATOM 1643 C CA . LYS A 1 201 ? -57.085 -15.949 67.408 1.00 53.81 201 LYS A CA 1
ATOM 1644 C C . LYS A 1 201 ? -56.217 -14.848 68.019 1.00 53.81 201 LYS A C 1
ATOM 1646 O O . LYS A 1 201 ? -55.812 -15.023 69.168 1.00 53.81 201 LYS A O 1
ATOM 1651 N N . LEU A 1 202 ? -55.986 -13.704 67.374 1.00 53.31 202 LEU A N 1
ATOM 1652 C CA . LEU A 1 202 ? -55.332 -12.574 68.051 1.00 53.31 202 LEU A CA 1
ATOM 1653 C C . LEU A 1 202 ? -56.366 -11.520 68.450 1.00 53.31 202 LEU A C 1
ATOM 1655 O O . LEU A 1 202 ? -56.774 -10.683 67.651 1.00 53.31 202 LEU A O 1
ATOM 1659 N N . LYS A 1 203 ? -56.784 -11.546 69.720 1.00 54.66 203 LYS A N 1
ATOM 1660 C CA . LYS A 1 203 ? -57.445 -10.388 70.331 1.00 54.66 203 LYS A CA 1
ATOM 1661 C C . LYS A 1 203 ? -56.478 -9.197 70.278 1.00 54.66 203 LYS A C 1
ATOM 1663 O O . LYS A 1 203 ? -55.292 -9.363 70.544 1.00 54.66 203 LYS A O 1
ATOM 1668 N N . ASN A 1 204 ? -57.023 -8.028 69.940 1.00 53.69 204 ASN A N 1
ATOM 1669 C CA . ASN A 1 204 ? -56.410 -6.719 69.643 1.00 53.69 204 ASN A CA 1
ATOM 1670 C C . ASN A 1 204 ? -55.349 -6.143 70.614 1.00 53.69 204 ASN A C 1
ATOM 1672 O O . ASN A 1 204 ? -55.035 -4.961 70.519 1.00 53.69 204 ASN A O 1
ATOM 1676 N N . THR A 1 205 ? -54.800 -6.902 71.554 1.00 52.88 205 THR A N 1
ATOM 1677 C CA . THR A 1 205 ? -53.987 -6.357 72.649 1.00 52.88 205 THR A CA 1
ATOM 1678 C C . THR A 1 205 ? -52.471 -6.479 72.477 1.00 52.88 205 THR A C 1
ATOM 1680 O O . THR A 1 205 ? -51.777 -5.642 73.036 1.00 52.88 205 THR A O 1
ATOM 1683 N N . ASP A 1 206 ? -51.943 -7.379 71.638 1.00 58.97 206 ASP A N 1
ATOM 1684 C CA . ASP A 1 206 ? -50.476 -7.585 71.547 1.00 58.97 206 ASP A CA 1
ATOM 1685 C C . ASP A 1 206 ? -49.809 -7.021 70.282 1.00 58.97 206 ASP A C 1
ATOM 1687 O O . ASP A 1 206 ? -48.583 -6.964 70.199 1.00 58.97 206 ASP A O 1
ATOM 1691 N N . ILE A 1 207 ? -50.576 -6.582 69.279 1.00 61.28 207 ILE A N 1
ATOM 1692 C CA . ILE A 1 207 ? -49.996 -6.130 68.000 1.00 61.28 207 ILE A CA 1
ATOM 1693 C C . ILE A 1 207 ? -49.272 -4.788 68.178 1.00 61.28 207 ILE A C 1
ATOM 1695 O O . ILE A 1 207 ? -48.169 -4.610 67.665 1.00 61.28 207 ILE A O 1
ATOM 1699 N N . ASP A 1 208 ? -49.839 -3.864 68.957 1.00 61.00 208 ASP A N 1
ATOM 1700 C CA . ASP A 1 208 ? -49.194 -2.577 69.249 1.00 61.00 208 ASP A CA 1
ATOM 1701 C C . ASP A 1 208 ? -47.939 -2.725 70.101 1.00 61.00 208 ASP A C 1
ATOM 1703 O O . ASP A 1 208 ? -46.963 -1.996 69.904 1.00 61.00 208 ASP A O 1
ATOM 1707 N N . GLU A 1 209 ? -47.938 -3.678 71.031 1.00 61.56 209 GLU A N 1
ATOM 1708 C CA . GLU A 1 209 ? -46.761 -3.983 71.834 1.00 61.56 209 GLU A CA 1
ATOM 1709 C C . GLU A 1 209 ? -45.675 -4.636 70.970 1.00 61.56 209 GLU A C 1
ATOM 1711 O O . GLU A 1 209 ? -44.518 -4.222 71.017 1.00 61.56 209 GLU A O 1
ATOM 1716 N N . TYR A 1 210 ? -46.051 -5.558 70.080 1.00 64.06 210 TYR A N 1
ATOM 1717 C CA . TYR A 1 210 ? -45.140 -6.195 69.130 1.00 64.06 210 TYR A CA 1
ATOM 1718 C C . TYR A 1 210 ? -44.501 -5.191 68.163 1.00 64.06 210 TYR A C 1
ATOM 1720 O O . TYR A 1 210 ? -43.288 -5.226 67.958 1.00 64.06 210 TYR A O 1
ATOM 1728 N N . LEU A 1 211 ? -45.272 -4.244 67.618 1.00 62.00 211 LEU A N 1
ATOM 1729 C CA . LEU A 1 211 ? -44.748 -3.182 66.749 1.00 62.00 211 LEU A CA 1
ATOM 1730 C C . LEU A 1 211 ? -43.834 -2.204 67.500 1.00 62.00 211 LEU A C 1
ATOM 1732 O O . LEU A 1 211 ? -42.896 -1.658 66.919 1.00 62.00 211 LEU A O 1
ATOM 1736 N N . LYS A 1 212 ? -44.069 -2.001 68.801 1.00 60.28 212 LYS A N 1
ATOM 1737 C CA . LYS A 1 212 ? -43.261 -1.117 69.653 1.00 60.28 212 LYS A CA 1
ATOM 1738 C C . LYS A 1 212 ? -42.001 -1.773 70.213 1.00 60.28 212 LYS A C 1
ATOM 1740 O O . LYS A 1 212 ? -41.033 -1.039 70.436 1.00 60.28 212 LYS A O 1
ATOM 1745 N N . ILE A 1 213 ? -42.024 -3.083 70.473 1.00 60.91 213 ILE A N 1
ATOM 1746 C CA . ILE A 1 213 ? -40.931 -3.871 71.069 1.00 60.91 213 ILE A CA 1
ATOM 1747 C C . ILE A 1 213 ? -40.017 -4.456 69.987 1.00 60.91 213 ILE A C 1
ATOM 1749 O O . ILE A 1 213 ? -38.802 -4.537 70.186 1.00 60.91 213 ILE A O 1
ATOM 1753 N N . ASN A 1 214 ? -40.560 -4.852 68.832 1.00 59.06 214 ASN A N 1
ATOM 1754 C CA . ASN A 1 214 ? -39.798 -5.540 67.796 1.00 59.06 214 ASN A CA 1
ATOM 1755 C C . ASN A 1 214 ? -39.013 -4.574 66.894 1.00 59.06 214 ASN A C 1
ATOM 1757 O O . ASN A 1 214 ? -39.257 -4.443 65.693 1.00 59.06 214 ASN A O 1
ATOM 1761 N N . SER A 1 215 ? -37.984 -3.965 67.483 1.00 61.16 215 SER A N 1
ATOM 1762 C CA . SER A 1 215 ? -37.007 -3.112 66.801 1.00 61.16 215 SER A CA 1
ATOM 1763 C C . SER A 1 215 ? -36.135 -3.857 65.784 1.00 61.16 215 SER A C 1
ATOM 1765 O O . SER A 1 215 ? -35.302 -3.241 65.122 1.00 61.16 215 SER A O 1
ATOM 1767 N N . LYS A 1 216 ? -36.272 -5.183 65.642 1.00 59.75 216 LYS A N 1
ATOM 1768 C CA . LYS A 1 216 ? -35.530 -5.954 64.634 1.00 59.75 216 LYS A CA 1
ATOM 1769 C C . LYS A 1 216 ? -36.167 -5.871 63.251 1.00 59.75 216 LYS A C 1
ATOM 1771 O O . LYS A 1 216 ? -35.442 -5.948 62.266 1.00 59.75 216 LYS A O 1
ATOM 1776 N N . ILE A 1 217 ? -37.490 -5.722 63.188 1.00 60.62 217 ILE A N 1
ATOM 1777 C CA . ILE A 1 217 ? -38.262 -5.790 61.939 1.00 60.62 217 ILE A CA 1
ATOM 1778 C C . ILE A 1 217 ? -38.857 -4.425 61.579 1.00 60.62 217 ILE A C 1
ATOM 1780 O O . ILE A 1 217 ? -38.920 -4.092 60.400 1.00 60.62 217 ILE A O 1
ATOM 1784 N N . PHE A 1 218 ? -39.229 -3.607 62.568 1.00 66.31 218 PHE A N 1
ATOM 1785 C CA . PHE A 1 218 ? -39.796 -2.277 62.341 1.00 66.31 218 PHE A CA 1
ATOM 1786 C C . PHE A 1 218 ? -39.028 -1.198 63.116 1.00 66.31 218 PHE A C 1
ATOM 1788 O O . PHE A 1 218 ? -38.600 -1.427 64.247 1.00 66.31 218 PHE A O 1
ATOM 1795 N N . ASP A 1 219 ? -38.849 -0.023 62.513 1.00 64.12 219 ASP A N 1
ATOM 1796 C CA . ASP A 1 219 ? -38.387 1.196 63.190 1.00 64.12 219 ASP A CA 1
ATOM 1797 C C . ASP A 1 219 ? -39.543 2.180 63.384 1.00 64.12 219 ASP A C 1
ATOM 1799 O O . ASP A 1 219 ? -40.439 2.294 62.543 1.00 64.12 219 ASP A O 1
ATOM 1803 N N . ARG A 1 220 ? -39.503 2.927 64.494 1.00 63.47 220 ARG A N 1
ATOM 1804 C CA . ARG A 1 220 ? -40.471 3.997 64.764 1.00 63.47 220 ARG A CA 1
ATOM 1805 C C . ARG A 1 220 ? -40.175 5.211 63.892 1.00 63.47 220 ARG A C 1
ATOM 1807 O O . ARG A 1 220 ? -39.023 5.640 63.786 1.00 63.47 220 ARG A O 1
ATOM 1814 N N . PHE A 1 221 ? -41.217 5.796 63.312 1.00 63.47 221 PHE A N 1
ATOM 1815 C CA . PHE A 1 221 ? -41.092 7.046 62.578 1.00 63.47 221 PHE A CA 1
ATOM 1816 C C . PHE A 1 221 ? -40.935 8.206 63.576 1.00 63.47 221 PHE A C 1
ATOM 1818 O O . PHE A 1 221 ? -41.834 8.475 64.365 1.00 63.47 221 PHE A O 1
ATOM 1825 N N . LYS A 1 222 ? -39.786 8.898 63.571 1.00 57.47 222 LYS A N 1
ATOM 1826 C CA . LYS A 1 222 ? -39.423 9.895 64.607 1.00 57.47 222 LYS A CA 1
ATOM 1827 C C . LYS A 1 222 ? -40.439 11.031 64.801 1.00 57.47 222 LYS A C 1
ATOM 1829 O O . LYS A 1 222 ? -40.471 11.621 65.875 1.00 57.47 222 LYS A O 1
ATOM 1834 N N . ASN A 1 223 ? -41.228 11.341 63.772 1.00 57.38 223 ASN A N 1
ATOM 1835 C CA . ASN A 1 223 ? -42.144 12.483 63.761 1.00 57.38 223 ASN A CA 1
ATOM 1836 C C . ASN A 1 223 ? -43.623 12.087 63.901 1.00 57.38 223 ASN A C 1
ATOM 1838 O O . ASN A 1 223 ? -44.466 12.976 63.985 1.00 57.38 223 ASN A O 1
ATOM 1842 N N . ASP A 1 224 ? -43.947 10.790 63.893 1.00 60.62 224 ASP A N 1
ATOM 1843 C CA . ASP A 1 224 ? -45.329 10.313 63.960 1.00 60.62 224 ASP A CA 1
ATOM 1844 C C . ASP A 1 224 ? -45.388 8.892 64.542 1.00 60.62 224 ASP A C 1
ATOM 1846 O O . ASP A 1 224 ? -45.035 7.916 63.880 1.00 60.62 224 ASP A O 1
ATOM 1850 N N . ASP A 1 225 ? -45.869 8.772 65.781 1.00 61.56 225 ASP A N 1
ATOM 1851 C CA . ASP A 1 225 ? -46.049 7.484 66.467 1.00 61.56 225 ASP A CA 1
ATOM 1852 C C . ASP A 1 225 ? -47.092 6.580 65.781 1.00 61.56 225 ASP A C 1
ATOM 1854 O O . ASP A 1 225 ? -47.196 5.393 66.103 1.00 61.56 225 ASP A O 1
ATOM 1858 N N . SER A 1 226 ? -47.873 7.115 64.835 1.00 65.62 226 SER A N 1
ATOM 1859 C CA . SER A 1 226 ? -48.850 6.345 64.063 1.00 65.62 226 SER A CA 1
ATOM 1860 C C . SER A 1 226 ? -48.254 5.621 62.849 1.00 65.62 226 SER A C 1
ATOM 1862 O O . SER A 1 226 ? -48.972 4.868 62.188 1.00 65.62 226 SER A O 1
ATOM 1864 N N . ARG A 1 227 ? -46.949 5.781 62.577 1.00 68.56 227 ARG A N 1
ATOM 1865 C CA . ARG A 1 227 ? -46.267 5.200 61.411 1.00 68.56 227 ARG A CA 1
ATOM 1866 C C . ARG A 1 227 ? -45.049 4.368 61.787 1.00 68.56 227 ARG A C 1
ATOM 1868 O O . ARG A 1 227 ? -44.249 4.736 62.647 1.00 68.56 227 ARG A O 1
ATOM 1875 N N . VAL A 1 228 ? -44.884 3.250 61.087 1.00 70.12 228 VAL A N 1
ATOM 1876 C CA . VAL A 1 228 ? -43.745 2.336 61.245 1.00 70.12 228 VAL A CA 1
ATOM 1877 C C . VAL A 1 228 ? -43.035 2.122 59.912 1.00 70.12 228 VAL A C 1
ATOM 1879 O O . VAL A 1 228 ? -43.669 2.055 58.860 1.00 70.12 228 VAL A O 1
ATOM 1882 N N . ILE A 1 229 ? -41.706 2.021 59.962 1.00 71.44 229 ILE A N 1
ATOM 1883 C CA . ILE A 1 229 ? -40.855 1.745 58.799 1.00 71.44 229 ILE A CA 1
ATOM 1884 C C . ILE A 1 229 ? -40.429 0.280 58.850 1.00 71.44 229 ILE A C 1
ATOM 1886 O O . ILE A 1 229 ? -39.866 -0.161 59.852 1.00 71.44 229 ILE A O 1
ATOM 1890 N N . TYR A 1 230 ? -40.654 -0.472 57.774 1.00 69.44 230 TYR A N 1
ATOM 1891 C CA . TYR A 1 230 ? -40.151 -1.843 57.668 1.00 69.44 230 TYR A CA 1
ATOM 1892 C C . TYR A 1 230 ? -38.634 -1.870 57.415 1.00 69.44 230 TYR A C 1
ATOM 1894 O O . TYR A 1 230 ? -38.134 -1.245 56.476 1.00 69.44 230 TYR A O 1
ATOM 1902 N N . LYS A 1 231 ? -37.888 -2.621 58.235 1.00 64.75 231 LYS A N 1
ATOM 1903 C CA . LYS A 1 231 ? -36.441 -2.812 58.082 1.00 64.75 231 LYS A CA 1
ATOM 1904 C C . LYS A 1 231 ? -36.160 -3.819 56.981 1.00 64.75 231 LYS A C 1
ATOM 1906 O O . LYS A 1 231 ? -36.322 -5.021 57.177 1.00 64.75 231 LYS A O 1
ATOM 1911 N N . LEU A 1 232 ? -35.655 -3.343 55.845 1.00 60.25 232 LEU A N 1
ATOM 1912 C CA . LEU A 1 232 ? -35.083 -4.239 54.846 1.00 60.25 232 LEU A CA 1
ATOM 1913 C C . LEU A 1 232 ? -33.783 -4.860 55.403 1.00 60.25 232 LEU A C 1
ATOM 1915 O O . LEU A 1 232 ? -32.851 -4.115 55.729 1.00 60.25 232 LEU A O 1
ATOM 1919 N N . PRO A 1 233 ? -33.682 -6.197 55.525 1.00 51.50 233 PRO A N 1
ATOM 1920 C CA . PRO A 1 233 ? -32.431 -6.839 55.904 1.00 51.50 233 PRO A CA 1
ATOM 1921 C C . PRO A 1 233 ? -31.372 -6.582 54.827 1.00 51.50 233 PRO A C 1
ATOM 1923 O O . PRO A 1 233 ? -31.621 -6.726 53.630 1.00 51.50 233 PRO A O 1
ATOM 1926 N N . ARG A 1 234 ? -30.175 -6.176 55.263 1.00 52.31 234 ARG A N 1
ATOM 1927 C CA . ARG A 1 234 ? -29.041 -5.908 54.372 1.00 52.31 234 ARG A CA 1
ATOM 1928 C C . ARG A 1 234 ? -28.580 -7.209 53.717 1.00 52.31 234 ARG A C 1
ATOM 1930 O O . ARG A 1 234 ? -28.345 -8.196 54.408 1.00 52.31 234 ARG A O 1
ATOM 1937 N N . SER A 1 235 ? -28.371 -7.181 52.405 1.00 42.69 235 SER A N 1
ATOM 1938 C CA . SER A 1 235 ? -27.539 -8.179 51.733 1.00 42.69 235 SER A CA 1
ATOM 1939 C C . SER A 1 235 ? -26.100 -8.039 52.242 1.00 42.69 235 SER A C 1
ATOM 1941 O O . SER A 1 235 ? -25.541 -6.944 52.217 1.00 42.69 235 SER A O 1
ATOM 1943 N N . SER A 1 236 ? -25.496 -9.127 52.724 1.00 45.50 236 SER A N 1
ATOM 1944 C CA . SER A 1 236 ? -24.102 -9.166 53.193 1.00 45.50 236 SER A CA 1
ATOM 1945 C C . SER A 1 236 ? -23.085 -9.301 52.051 1.00 45.50 236 SER A C 1
ATOM 1947 O O . SER A 1 236 ? -21.978 -9.795 52.266 1.00 45.50 236 SER A O 1
ATOM 1949 N N . LEU A 1 237 ? -23.456 -8.923 50.828 1.00 44.31 237 LEU A N 1
ATOM 1950 C CA . LEU A 1 237 ? -22.551 -8.957 49.686 1.00 44.31 237 LEU A CA 1
ATOM 1951 C C . LEU A 1 237 ? -21.599 -7.759 49.777 1.00 44.31 237 LEU A C 1
ATOM 1953 O O . LEU A 1 237 ? -22.011 -6.610 49.640 1.00 44.31 237 LEU A O 1
ATOM 1957 N N . HIS A 1 238 ? -20.323 -8.037 50.054 1.00 46.38 238 HIS A N 1
ATOM 1958 C CA . HIS A 1 238 ? -19.262 -7.039 49.951 1.00 46.38 238 HIS A CA 1
ATOM 1959 C C . HIS A 1 238 ? -19.087 -6.612 48.488 1.00 46.38 238 HIS A C 1
ATOM 1961 O O . HIS A 1 238 ? -19.018 -7.452 47.593 1.00 46.38 238 HIS A O 1
ATOM 1967 N N . GLU A 1 239 ? -18.994 -5.303 48.266 1.00 46.06 239 GLU A N 1
ATOM 1968 C CA . GLU A 1 239 ? -18.720 -4.708 46.959 1.00 46.06 239 GLU A CA 1
ATOM 1969 C C . GLU A 1 239 ? -17.282 -5.041 46.534 1.00 46.06 239 GLU A C 1
ATOM 1971 O O . GLU A 1 239 ? -16.319 -4.689 47.220 1.00 46.06 239 GLU A O 1
ATOM 1976 N N . LEU A 1 240 ? -17.142 -5.758 45.415 1.00 47.25 240 LEU A N 1
ATOM 1977 C CA . LEU A 1 240 ? -15.858 -5.960 44.752 1.00 47.25 240 LEU A CA 1
ATOM 1978 C C . LEU A 1 240 ? -15.485 -4.676 44.017 1.00 47.25 240 LEU A C 1
ATOM 1980 O O . LEU A 1 240 ? -16.159 -4.277 43.070 1.00 47.25 240 LEU A O 1
ATOM 1984 N N . ASP A 1 241 ? -14.412 -4.039 44.463 1.00 47.41 241 ASP A N 1
ATOM 1985 C CA . ASP A 1 241 ? -13.830 -2.893 43.780 1.00 47.41 241 ASP A CA 1
ATOM 1986 C C . ASP A 1 241 ? -12.792 -3.363 42.745 1.00 47.41 241 ASP A C 1
ATOM 1988 O O . ASP A 1 241 ? -12.155 -4.405 42.905 1.00 47.41 241 ASP A O 1
ATOM 1992 N N . SER A 1 242 ? -12.559 -2.571 41.700 1.00 56.84 242 SER A N 1
ATOM 1993 C CA . SER A 1 242 ? -11.623 -2.878 40.595 1.00 56.84 242 SER A CA 1
ATOM 1994 C C . SER A 1 242 ? -10.139 -2.989 41.008 1.00 56.84 242 SER A C 1
ATOM 1996 O O . SER A 1 242 ? -9.273 -3.266 40.180 1.00 56.84 242 SER A O 1
ATOM 1998 N N . THR A 1 243 ? -9.837 -2.801 42.297 1.00 53.25 243 THR A N 1
ATOM 1999 C CA . THR A 1 243 ? -8.494 -2.820 42.902 1.00 53.25 243 THR A CA 1
ATOM 2000 C C . THR A 1 243 ? -8.218 -4.065 43.762 1.00 53.25 243 THR A C 1
ATOM 2002 O O . THR A 1 243 ? -7.180 -4.151 44.429 1.00 53.25 243 THR A O 1
ATOM 2005 N N . THR A 1 244 ? -9.125 -5.048 43.795 1.00 57.91 244 THR A N 1
ATOM 2006 C CA . THR A 1 244 ? -8.927 -6.278 44.579 1.00 57.91 244 THR A CA 1
ATOM 2007 C C . THR A 1 244 ? -7.957 -7.239 43.885 1.00 57.91 244 THR A C 1
ATOM 2009 O O . THR A 1 244 ? -8.260 -7.781 42.826 1.00 57.91 244 THR A O 1
ATOM 2012 N N . THR A 1 245 ? -6.787 -7.457 44.493 1.00 63.72 245 THR A N 1
ATOM 2013 C CA . THR A 1 245 ? -5.759 -8.414 44.052 1.00 63.72 245 THR A CA 1
ATOM 2014 C C . THR A 1 245 ? -6.195 -9.870 44.260 1.00 63.72 245 THR A C 1
ATOM 2016 O O . THR A 1 245 ? -7.056 -10.143 45.095 1.00 63.72 245 THR A O 1
ATOM 2019 N N . LEU A 1 246 ? -5.579 -10.813 43.531 1.00 71.00 246 LEU A N 1
ATOM 2020 C CA . LEU A 1 246 ? -5.863 -12.258 43.613 1.00 71.00 246 LEU A CA 1
ATOM 2021 C C . LEU A 1 246 ? -5.806 -12.789 45.061 1.00 71.00 246 LEU A C 1
ATOM 2023 O O . LEU A 1 246 ? -6.714 -13.483 45.498 1.00 71.00 246 LEU A O 1
ATOM 2027 N N . ASP A 1 247 ? -4.832 -12.340 45.855 1.00 73.31 247 ASP A N 1
ATOM 2028 C CA . ASP A 1 247 ? -4.704 -12.740 47.266 1.00 73.31 247 ASP A CA 1
ATOM 2029 C C . ASP A 1 247 ? -5.908 -12.314 48.127 1.00 73.31 247 ASP A C 1
ATOM 2031 O O . ASP A 1 247 ? -6.271 -12.982 49.097 1.00 73.31 247 ASP A O 1
ATOM 2035 N N . LYS A 1 248 ? -6.571 -11.200 47.776 1.00 66.62 248 LYS A N 1
ATOM 2036 C CA . LYS A 1 248 ? -7.805 -10.773 48.451 1.00 66.62 248 LYS A CA 1
ATOM 2037 C C . LYS A 1 248 ? -8.987 -11.660 48.057 1.00 66.62 248 LYS A C 1
ATOM 2039 O O . LYS A 1 248 ? -9.852 -11.877 48.901 1.00 66.62 248 LYS A O 1
ATOM 2044 N N . TYR A 1 249 ? -9.017 -12.195 46.832 1.00 73.56 249 TYR A N 1
ATOM 2045 C CA . TYR A 1 249 ? -10.008 -13.201 46.436 1.00 73.56 249 TYR A CA 1
ATOM 2046 C C . TYR A 1 249 ? -9.832 -14.488 47.234 1.00 73.56 249 TYR A C 1
ATOM 2048 O O . TYR A 1 249 ? -10.808 -14.971 47.799 1.00 73.56 249 TYR A O 1
ATOM 2056 N N . ASP A 1 250 ? -8.605 -14.985 47.373 1.00 77.44 250 ASP A N 1
ATOM 2057 C CA . ASP A 1 250 ? -8.337 -16.198 48.153 1.00 77.44 250 ASP A CA 1
ATOM 2058 C C . ASP A 1 250 ? -8.674 -16.008 49.641 1.00 77.44 250 ASP A C 1
ATOM 2060 O O . ASP A 1 250 ? -9.258 -16.892 50.279 1.00 77.44 250 ASP A O 1
ATOM 2064 N N . GLY A 1 251 ? -8.419 -14.814 50.186 1.00 77.50 251 GLY A N 1
ATOM 2065 C CA . GLY A 1 251 ? -8.861 -14.437 51.531 1.00 77.50 251 GLY A CA 1
ATOM 2066 C C . GLY A 1 251 ? -10.389 -14.377 51.681 1.00 77.50 251 GLY A C 1
ATOM 2067 O O . GLY A 1 251 ? -10.933 -14.835 52.687 1.00 77.50 251 GLY A O 1
ATOM 2068 N N . LEU A 1 252 ? -11.107 -13.854 50.681 1.00 72.88 252 LEU A N 1
ATOM 2069 C CA . LEU A 1 252 ? -12.575 -13.804 50.673 1.00 72.88 252 LEU A CA 1
ATOM 2070 C C . LEU A 1 252 ? -13.198 -15.194 50.508 1.00 72.88 252 LEU A C 1
ATOM 2072 O O . LEU A 1 252 ? -14.167 -15.515 51.196 1.00 72.88 252 LEU A O 1
ATOM 2076 N N . ILE A 1 253 ? -12.630 -16.037 49.649 1.00 76.62 253 ILE A N 1
ATOM 2077 C CA . ILE A 1 253 ? -13.043 -17.434 49.484 1.00 76.62 253 ILE A CA 1
ATOM 2078 C C . ILE A 1 253 ? -12.854 -18.176 50.808 1.00 76.62 253 ILE A C 1
ATOM 2080 O O . ILE A 1 253 ? -13.777 -18.826 51.287 1.00 76.62 253 ILE A O 1
ATOM 2084 N N . SER A 1 254 ? -11.717 -17.989 51.475 1.00 81.06 254 SER A N 1
ATOM 2085 C CA . SER A 1 254 ? -11.467 -18.599 52.787 1.00 81.06 254 SER A CA 1
ATOM 2086 C C . SER A 1 254 ? -12.490 -18.145 53.834 1.00 81.06 254 SER A C 1
ATOM 2088 O O . SER A 1 254 ? -13.090 -18.970 54.521 1.00 81.06 254 SER A O 1
ATOM 2090 N N . LYS A 1 255 ? -12.780 -16.841 53.901 1.00 79.62 255 LYS A N 1
ATOM 2091 C CA . LYS A 1 255 ? -13.750 -16.281 54.854 1.00 79.62 255 LYS A CA 1
ATOM 2092 C C . LYS A 1 255 ? -15.194 -16.708 54.566 1.00 79.62 255 LYS A C 1
ATOM 2094 O O . LYS A 1 255 ? -15.970 -16.927 55.493 1.00 79.62 255 LYS A O 1
ATOM 2099 N N . THR A 1 256 ? -15.575 -16.830 53.296 1.00 79.38 256 THR A N 1
ATOM 2100 C CA . THR A 1 256 ? -16.909 -17.325 52.912 1.00 79.38 256 THR A CA 1
ATOM 2101 C C . THR A 1 256 ? -17.054 -18.815 53.201 1.00 79.38 256 THR A C 1
ATOM 2103 O O . THR A 1 256 ? -18.098 -19.231 53.695 1.00 79.38 256 THR A O 1
ATOM 2106 N N . ILE A 1 257 ? -16.000 -19.610 52.999 1.00 85.06 257 ILE A N 1
ATOM 2107 C CA . ILE A 1 257 ? -15.965 -21.016 53.415 1.00 85.06 257 ILE A CA 1
ATOM 2108 C C . ILE A 1 257 ? -16.122 -21.130 54.936 1.00 85.06 257 ILE A C 1
ATOM 2110 O O . ILE A 1 257 ? -16.928 -21.936 55.397 1.00 85.06 257 ILE A O 1
ATOM 2114 N N . GLU A 1 258 ? -15.433 -20.297 55.722 1.00 86.12 258 GLU A N 1
ATOM 2115 C CA . GLU A 1 258 ? -15.614 -20.258 57.179 1.00 86.12 258 GLU A CA 1
ATOM 2116 C C . GLU A 1 258 ? -17.056 -19.911 57.570 1.00 86.12 258 GLU A C 1
ATOM 2118 O O . GLU A 1 258 ? -17.639 -20.585 58.418 1.00 86.12 258 GLU A O 1
ATOM 2123 N N . GLN A 1 259 ? -17.671 -18.920 56.918 1.00 80.12 259 GLN A N 1
ATOM 2124 C CA . GLN A 1 259 ? -19.066 -18.548 57.174 1.00 80.12 259 GLN A CA 1
ATOM 2125 C C . GLN A 1 259 ? -20.052 -19.669 56.819 1.00 80.12 259 GLN A C 1
ATOM 2127 O O . GLN A 1 259 ? -20.987 -19.935 57.577 1.00 80.12 259 GLN A O 1
ATOM 2132 N N . ILE A 1 260 ? -19.837 -20.362 55.698 1.00 81.38 260 ILE A N 1
ATOM 2133 C CA . ILE A 1 260 ? -20.635 -21.532 55.312 1.00 81.38 260 ILE A CA 1
ATOM 2134 C C . ILE A 1 260 ? -20.486 -22.633 56.364 1.00 81.38 260 ILE A C 1
ATOM 2136 O O . ILE A 1 260 ? -21.484 -23.215 56.783 1.00 81.38 260 ILE A O 1
ATOM 2140 N N . GLN A 1 261 ? -19.271 -22.882 56.857 1.00 86.12 261 GLN A N 1
ATOM 2141 C CA . GLN A 1 261 ? -19.037 -23.863 57.915 1.00 86.12 261 GLN A CA 1
ATOM 2142 C C . GLN A 1 261 ? -19.696 -23.463 59.240 1.00 86.12 261 GLN A C 1
ATOM 2144 O O . GLN A 1 261 ? -20.238 -24.328 59.931 1.00 86.12 261 GLN A O 1
ATOM 2149 N N . THR A 1 262 ? -19.691 -22.177 59.611 1.00 86.50 262 THR A N 1
ATOM 2150 C CA . THR A 1 262 ? -20.407 -21.713 60.810 1.00 86.50 262 THR A CA 1
ATOM 2151 C C . THR A 1 262 ? -21.915 -21.867 60.652 1.00 86.50 262 THR A C 1
ATOM 2153 O O . THR A 1 262 ? -22.552 -22.411 61.548 1.00 86.50 262 THR A O 1
ATOM 2156 N N . LEU A 1 263 ? -22.475 -21.499 59.494 1.00 83.44 263 LEU A N 1
ATOM 2157 C CA . LEU A 1 263 ? -23.902 -21.665 59.208 1.00 83.44 263 LEU A CA 1
ATOM 2158 C C . LEU A 1 263 ? -24.305 -23.141 59.166 1.00 83.44 263 LEU A C 1
ATOM 2160 O O . LEU A 1 263 ? -25.378 -23.500 59.642 1.00 83.44 263 LEU A O 1
ATOM 2164 N N . GLN A 1 264 ? -23.441 -24.018 58.654 1.00 88.00 264 GLN A N 1
ATOM 2165 C CA . GLN A 1 264 ? -23.670 -25.459 58.678 1.00 88.00 264 GLN A CA 1
ATOM 2166 C C . GLN A 1 264 ? -23.678 -25.998 60.114 1.00 88.00 264 GLN A C 1
ATOM 2168 O O . GLN A 1 264 ? -24.587 -26.744 60.473 1.00 88.00 264 GLN A O 1
ATOM 2173 N N . LYS A 1 265 ? -22.727 -25.583 60.962 1.00 86.81 265 LYS A N 1
ATOM 2174 C CA . LYS A 1 265 ? -22.703 -25.954 62.390 1.00 86.81 265 LYS A CA 1
ATOM 2175 C C . LYS A 1 265 ? -23.929 -25.436 63.140 1.00 86.81 265 LYS A C 1
ATOM 2177 O O . LYS A 1 265 ? -24.499 -26.153 63.961 1.00 86.81 265 LYS A O 1
ATOM 2182 N N . GLU A 1 266 ? -24.360 -24.210 62.856 1.00 84.56 266 GLU A N 1
ATOM 2183 C CA . GLU A 1 266 ? -25.601 -23.656 63.402 1.00 84.56 266 GLU A CA 1
ATOM 2184 C C . GLU A 1 266 ? -26.820 -24.448 62.917 1.00 84.56 266 GLU A C 1
ATOM 2186 O O . GLU A 1 266 ? -27.668 -24.818 63.726 1.00 84.56 266 GLU A O 1
ATOM 2191 N N . GLY A 1 267 ? -26.872 -24.806 61.632 1.00 84.69 267 GLY A N 1
ATOM 2192 C CA . GLY A 1 267 ? -27.909 -25.663 61.059 1.00 84.69 267 GLY A CA 1
ATOM 2193 C C . GLY A 1 267 ? -27.956 -27.054 61.695 1.00 84.69 267 GLY A C 1
ATOM 2194 O O . GLY A 1 267 ? -29.035 -27.548 62.016 1.00 84.69 267 GLY A O 1
ATOM 2195 N N . GLU A 1 268 ? -26.806 -27.676 61.955 1.00 86.81 268 GLU A N 1
ATOM 2196 C CA . GLU A 1 268 ? -26.703 -28.954 62.670 1.00 86.81 268 GLU A CA 1
ATOM 2197 C C . GLU A 1 268 ? -27.147 -28.829 64.135 1.00 86.81 268 GLU A C 1
ATOM 2199 O O . GLU A 1 268 ? -27.860 -29.698 64.643 1.00 86.81 268 GLU A O 1
ATOM 2204 N N . SER A 1 269 ? -26.798 -27.724 64.801 1.00 84.06 269 SER A N 1
ATOM 2205 C CA . SER A 1 269 ? -27.250 -27.411 66.161 1.00 84.06 269 SER A CA 1
ATOM 2206 C C . SER A 1 269 ? -28.770 -27.232 66.229 1.00 84.06 269 SER A C 1
ATOM 2208 O O . SER A 1 269 ? -29.433 -27.825 67.086 1.00 84.06 269 SER A O 1
ATOM 2210 N N . ILE A 1 270 ? -29.348 -26.493 65.277 1.00 87.00 270 ILE A N 1
ATOM 2211 C CA . ILE A 1 270 ? -30.798 -26.312 65.151 1.00 87.00 270 ILE A CA 1
ATOM 2212 C C . ILE A 1 270 ? -31.465 -27.651 64.821 1.00 87.00 270 ILE A C 1
ATOM 2214 O O . ILE A 1 270 ? -32.432 -28.028 65.469 1.00 87.00 270 ILE A O 1
ATOM 2218 N N . LYS A 1 271 ? -30.932 -28.444 63.890 1.00 89.94 271 LYS A N 1
ATOM 2219 C CA . LYS A 1 271 ? -31.475 -29.777 63.585 1.00 89.94 271 LYS A CA 1
ATOM 2220 C C . LYS A 1 271 ? -31.443 -30.699 64.808 1.00 89.94 271 LYS A C 1
ATOM 2222 O O . LYS A 1 271 ? -32.400 -31.428 65.057 1.00 89.94 271 LYS A O 1
ATOM 2227 N N . SER A 1 272 ? -30.375 -30.648 65.602 1.00 87.38 272 SER A N 1
ATOM 2228 C CA . SER A 1 272 ? -30.263 -31.386 66.864 1.00 87.38 272 SER A CA 1
ATOM 2229 C C . SER A 1 272 ? -31.292 -30.915 67.895 1.00 87.38 272 SER A C 1
ATOM 2231 O O . SER A 1 272 ? -31.920 -31.744 68.556 1.00 87.38 272 SER A O 1
ATOM 2233 N N . SER A 1 273 ? -31.524 -29.603 68.017 1.00 84.94 273 SER A N 1
ATOM 2234 C CA . SER A 1 273 ? -32.535 -29.059 68.931 1.00 84.94 273 SER A CA 1
ATOM 2235 C C . SER A 1 273 ? -33.957 -29.419 68.493 1.00 84.94 273 SER A C 1
ATOM 2237 O O . SER A 1 273 ? -34.758 -29.842 69.327 1.00 84.94 273 SER A O 1
ATOM 2239 N N . TRP A 1 274 ? -34.242 -29.376 67.191 1.00 87.75 274 TRP A N 1
ATOM 2240 C CA . TRP A 1 274 ? -35.502 -29.834 66.610 1.00 87.75 274 TRP A CA 1
ATOM 2241 C C . TRP A 1 274 ? -35.717 -31.330 66.821 1.00 87.75 274 TRP A C 1
ATOM 2243 O O . TRP A 1 274 ? -36.783 -3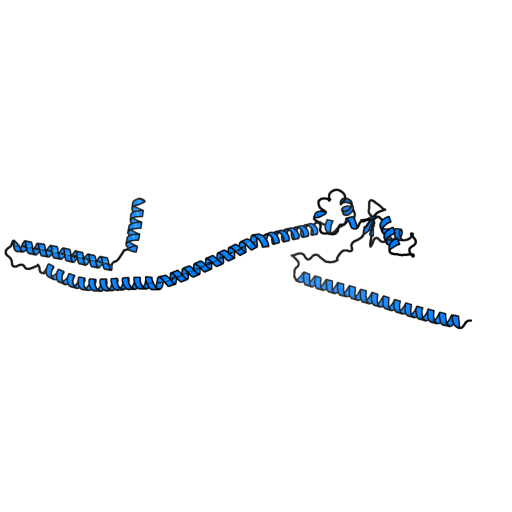1.713 67.284 1.00 87.75 274 TRP A O 1
ATOM 2253 N N . ASN A 1 275 ? -34.708 -32.174 66.597 1.00 87.44 275 ASN A N 1
ATOM 2254 C CA . ASN A 1 275 ? -34.807 -33.612 66.867 1.00 87.44 275 ASN A CA 1
ATOM 2255 C C . ASN A 1 275 ? -35.017 -33.912 68.357 1.00 87.44 275 ASN A C 1
ATOM 2257 O O . ASN A 1 275 ? -35.800 -34.792 68.706 1.00 87.44 275 ASN A O 1
ATOM 2261 N N . LYS A 1 276 ? -34.357 -33.170 69.256 1.00 88.62 276 LYS A N 1
ATOM 2262 C CA . LYS A 1 276 ? -34.595 -33.285 70.703 1.00 88.62 276 LYS A CA 1
ATOM 2263 C C . LYS A 1 276 ? -36.019 -32.874 71.068 1.00 88.62 276 LYS A C 1
ATOM 2265 O O . LYS A 1 276 ? -36.644 -33.555 71.874 1.00 88.62 276 LYS A O 1
ATOM 2270 N 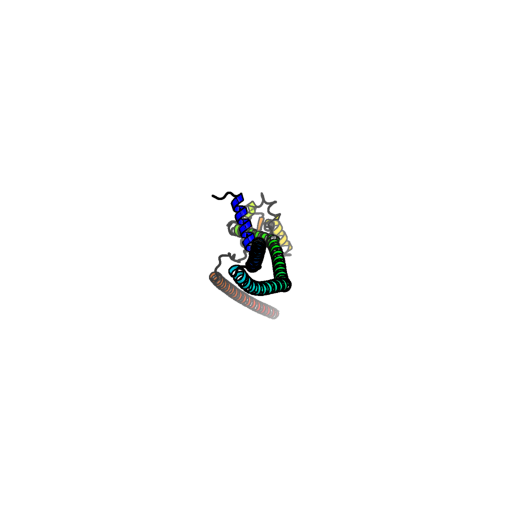N . ASN A 1 277 ? -36.533 -31.793 70.488 1.00 86.00 277 ASN A N 1
ATOM 2271 C CA . ASN A 1 277 ? -37.896 -31.331 70.741 1.00 86.00 277 ASN A CA 1
ATOM 2272 C C . ASN A 1 277 ? -38.938 -32.279 70.143 1.00 86.00 277 ASN A C 1
ATOM 2274 O O . ASN A 1 277 ? -39.882 -32.625 70.838 1.00 86.00 277 ASN A O 1
ATOM 2278 N N . ALA A 1 278 ? -38.725 -32.785 68.930 1.00 84.38 278 ALA A N 1
ATOM 2279 C CA . ALA A 1 278 ? -39.556 -33.821 68.330 1.00 84.38 278 ALA A CA 1
ATOM 2280 C C . ALA A 1 278 ? -39.546 -35.096 69.184 1.00 84.38 278 ALA A C 1
ATOM 2282 O O . ALA A 1 278 ? -40.603 -35.629 69.483 1.00 84.38 278 ALA A O 1
ATOM 2283 N N . SER A 1 279 ? -38.381 -35.534 69.681 1.00 81.69 279 SER A N 1
ATOM 2284 C CA . SER A 1 279 ? -38.297 -36.669 70.610 1.00 81.69 279 SER A CA 1
ATOM 2285 C C . SER A 1 279 ? -39.053 -36.407 71.918 1.00 81.69 279 SER A C 1
ATOM 2287 O O . SER A 1 279 ? -39.753 -37.289 72.411 1.00 81.69 279 SER A O 1
ATOM 2289 N N . LYS A 1 280 ? -38.966 -35.195 72.479 1.00 87.00 280 LYS A N 1
ATOM 2290 C CA . LYS A 1 280 ? -39.759 -34.808 73.655 1.00 87.00 280 LYS A CA 1
ATOM 2291 C C . LYS A 1 280 ? -41.257 -34.826 73.361 1.00 87.00 280 LYS A C 1
ATOM 2293 O O . LYS A 1 280 ? -41.989 -35.358 74.181 1.00 87.00 280 LYS A O 1
ATOM 2298 N N . ILE A 1 281 ? -41.689 -34.325 72.204 1.00 84.25 281 ILE A N 1
ATOM 2299 C CA . ILE A 1 281 ? -43.090 -34.383 71.768 1.00 84.25 281 ILE A CA 1
ATOM 2300 C C . ILE A 1 281 ? -43.529 -35.838 71.614 1.00 84.25 281 ILE A C 1
ATOM 2302 O O . ILE A 1 281 ? -44.533 -36.203 72.190 1.00 84.25 281 ILE A O 1
ATOM 2306 N N . THR A 1 282 ? -42.741 -36.712 70.979 1.00 80.12 282 THR A N 1
ATOM 2307 C CA . THR A 1 282 ? -43.100 -38.140 70.879 1.00 80.12 282 THR A CA 1
ATOM 2308 C C . THR A 1 282 ? -43.189 -38.832 72.239 1.00 80.12 282 THR A C 1
ATOM 2310 O O . THR A 1 282 ? -44.002 -39.730 72.413 1.00 80.12 282 THR A O 1
ATOM 2313 N N . LYS A 1 283 ? -42.373 -38.418 73.219 1.00 82.88 283 LYS A N 1
ATOM 2314 C CA . LYS A 1 283 ? -42.470 -38.916 74.598 1.00 82.88 283 LYS A CA 1
ATOM 2315 C C . LYS A 1 283 ? -43.694 -38.356 75.319 1.00 82.88 283 LYS A C 1
ATOM 2317 O O . LYS A 1 283 ? -44.313 -39.089 76.071 1.00 82.88 283 LYS A O 1
ATOM 2322 N N . MET A 1 284 ? -44.048 -37.092 75.090 1.00 75.56 284 MET A N 1
ATOM 2323 C CA . MET A 1 284 ? -45.282 -36.497 75.611 1.00 75.56 284 MET A CA 1
ATOM 2324 C C . MET A 1 284 ? -46.520 -37.135 74.979 1.00 75.56 284 MET A C 1
ATOM 2326 O O . MET A 1 284 ? -47.444 -37.453 75.707 1.00 75.56 284 MET A O 1
ATOM 2330 N N . ASP A 1 285 ? -46.513 -37.403 73.673 1.00 78.19 285 ASP A N 1
ATOM 2331 C CA . ASP A 1 285 ? -47.571 -38.140 72.976 1.00 78.19 285 ASP A CA 1
ATOM 2332 C C . ASP A 1 285 ? -47.678 -39.583 73.485 1.00 78.19 285 ASP A C 1
ATOM 2334 O O . ASP A 1 285 ? -48.774 -40.126 73.552 1.00 78.19 285 ASP A O 1
ATOM 2338 N N . ALA A 1 286 ? -46.557 -40.219 73.845 1.00 76.75 286 ALA A N 1
ATOM 2339 C CA . ALA A 1 286 ? -46.566 -41.545 74.456 1.00 76.75 286 ALA A CA 1
ATOM 2340 C C . ALA A 1 286 ? -47.155 -41.518 75.875 1.00 76.75 286 ALA A C 1
ATOM 2342 O O . ALA A 1 286 ? -47.990 -42.357 76.177 1.00 76.75 286 ALA A O 1
ATOM 2343 N N . ILE A 1 287 ? -46.792 -40.530 76.701 1.00 75.69 287 ILE A N 1
ATOM 2344 C CA . ILE A 1 287 ? -47.352 -40.354 78.052 1.00 75.69 287 ILE A CA 1
ATOM 2345 C C . ILE A 1 287 ? -48.836 -39.982 77.987 1.00 75.69 287 ILE A C 1
ATOM 2347 O O . ILE A 1 287 ? -49.622 -40.548 78.724 1.00 75.69 287 ILE A O 1
ATOM 2351 N N . LEU A 1 288 ? -49.249 -39.099 77.074 1.00 70.62 288 LEU A N 1
ATOM 2352 C CA . LEU A 1 288 ? -50.663 -38.763 76.870 1.00 70.62 288 LEU A CA 1
ATOM 2353 C C . LEU A 1 288 ? -51.481 -39.984 76.432 1.00 70.62 288 LEU A C 1
ATOM 2355 O O . LEU A 1 288 ? -52.614 -40.142 76.868 1.00 70.62 288 LEU A O 1
ATOM 2359 N N . LYS A 1 289 ? -50.902 -40.868 75.612 1.00 68.44 289 LYS A N 1
ATOM 2360 C CA . LYS A 1 289 ? -51.533 -42.142 75.237 1.00 68.44 289 LYS A CA 1
ATOM 2361 C C . LYS A 1 289 ? -51.506 -43.192 76.352 1.00 68.44 289 LYS A C 1
ATOM 2363 O O . LYS A 1 289 ? -52.361 -44.070 76.359 1.00 68.44 289 LYS A O 1
ATOM 2368 N N . GLU A 1 290 ? -50.533 -43.152 77.260 1.00 61.28 290 GLU A N 1
ATOM 2369 C CA . GLU A 1 290 ? -50.520 -43.989 78.468 1.00 61.28 290 GLU A CA 1
ATOM 2370 C C . GLU A 1 290 ? -51.539 -43.478 79.503 1.00 61.28 290 GLU A C 1
ATOM 2372 O O . GLU A 1 290 ? -52.310 -44.279 80.017 1.00 61.28 290 GLU A O 1
ATOM 2377 N N . ASP A 1 291 ? -51.654 -42.161 79.706 1.00 55.25 291 ASP A N 1
ATOM 2378 C CA . ASP A 1 291 ? -52.658 -41.535 80.578 1.00 55.25 291 ASP A CA 1
ATOM 2379 C C . ASP A 1 291 ? -54.093 -41.727 80.044 1.00 55.25 291 ASP A C 1
ATOM 2381 O O . ASP A 1 291 ? -55.013 -41.943 80.830 1.00 55.25 291 ASP A O 1
ATOM 2385 N N . GLU A 1 292 ? -54.318 -41.710 78.723 1.00 53.84 292 GLU A N 1
ATOM 2386 C CA . GLU A 1 292 ? -55.625 -42.075 78.143 1.00 53.84 292 GLU A CA 1
ATOM 2387 C C . GLU A 1 292 ? -55.990 -43.549 78.412 1.00 53.84 292 GLU A C 1
ATOM 2389 O O . GLU A 1 292 ? -57.158 -43.846 78.656 1.00 53.84 292 GLU A O 1
ATOM 2394 N N . ASN A 1 293 ? -55.011 -44.462 78.457 1.00 51.34 293 ASN A N 1
ATOM 2395 C CA . ASN A 1 293 ? -55.251 -45.874 78.781 1.00 51.34 293 ASN A CA 1
ATOM 2396 C C . ASN A 1 293 ? -55.420 -46.132 80.294 1.00 51.34 293 ASN A C 1
ATOM 2398 O O . ASN A 1 293 ? -56.187 -47.016 80.675 1.00 51.34 293 ASN A O 1
ATOM 2402 N N . ASP A 1 294 ? -54.760 -45.365 81.169 1.00 48.41 294 ASP A N 1
ATOM 2403 C CA . ASP A 1 294 ? -54.910 -45.496 82.629 1.00 48.41 294 ASP A CA 1
ATOM 2404 C C . ASP A 1 294 ? -56.199 -44.826 83.159 1.00 48.41 294 ASP A C 1
ATOM 2406 O O . ASP A 1 294 ? -56.772 -45.268 84.164 1.00 48.41 294 ASP A O 1
ATOM 2410 N N . VAL A 1 295 ? -56.726 -43.812 82.458 1.00 49.59 295 VAL A N 1
ATOM 2411 C CA . VAL A 1 295 ? -58.048 -43.228 82.752 1.00 49.59 295 VAL A CA 1
ATOM 2412 C C . VAL A 1 295 ? -59.192 -44.160 82.319 1.00 49.59 295 VAL A C 1
ATOM 2414 O O . VAL A 1 295 ? -60.225 -44.186 82.989 1.00 49.59 295 VAL A O 1
ATOM 2417 N N . GLU A 1 296 ? -59.010 -44.990 81.284 1.00 46.81 296 GLU A N 1
ATOM 2418 C CA . GLU A 1 296 ? -60.004 -46.005 80.885 1.00 46.81 296 GLU A CA 1
ATOM 2419 C C . GLU A 1 296 ? -60.029 -47.250 81.794 1.00 46.81 296 GLU A C 1
ATOM 2421 O O . GLU A 1 296 ? -61.049 -47.932 81.861 1.00 46.81 296 GLU A O 1
ATOM 2426 N N . MET A 1 297 ? -58.966 -47.529 82.557 1.00 45.69 297 MET A N 1
ATOM 2427 C CA . MET A 1 297 ? -58.922 -48.654 83.512 1.00 45.69 297 MET A CA 1
ATOM 2428 C C . MET A 1 297 ? -59.401 -48.290 84.932 1.00 45.69 297 MET A C 1
ATOM 2430 O O . MET A 1 297 ? -59.363 -49.131 85.833 1.00 45.69 297 MET A O 1
ATOM 2434 N N . SER A 1 298 ? -59.863 -47.050 85.138 1.00 42.03 298 SER A N 1
ATOM 2435 C CA . SER A 1 298 ? -60.361 -46.533 86.424 1.00 42.03 298 SER A CA 1
ATOM 2436 C C . SER A 1 298 ? -61.881 -46.272 86.452 1.00 42.03 298 SER A C 1
ATOM 2438 O O . SER A 1 298 ? -62.361 -45.624 87.387 1.00 42.03 298 SER A O 1
ATOM 2440 N N . GLN A 1 299 ? -62.641 -46.756 85.460 1.00 36.47 299 GLN A N 1
ATOM 2441 C CA . GLN A 1 299 ? -64.115 -46.736 85.442 1.00 36.47 299 GLN A CA 1
ATOM 2442 C C . GLN A 1 299 ? -64.726 -48.129 85.608 1.00 36.47 299 GLN A C 1
ATOM 2444 O O . GLN A 1 299 ? -64.212 -49.089 84.996 1.00 36.47 299 GLN A O 1
#

Sequence (299 aa):
MATPKQQRLIDDTVRNHVKYYDVVFSSYLKIRQEILLLNTTILKELKQQEEEDFPSVVFQETAFKLHQLLLDLQKSELLYKAHIEELVNVLQIQKVLKPDILTSVNSQLESIIKQNEELEKRIKDIKNVEQPILEKITTLVNSCNTNLAVPTARLLHPDVISGLGKDEDKKEKESTQIDYRLLVFDTRDLQKRFLDLTADKLKNTDIDEYLKINSKIFDRFKNDDSRVIYKLPRSSLHELDSTTTLDKYDGLISKTIEQIQTLQKEGESIKSSWNKNASKITKMDAILKEDENDVEMSQ

pLDDT: mean 72.97, std 15.64, range [36.47, 95.75]